Protein AF-A0AA95J766-F1 (afdb_monomer_lite)

pLDDT: mean 75.74, std 22.75, range [30.88, 97.5]

Radius of gyration: 21.19 Å; chains: 1; bounding box: 67×33×56 Å

Secondary structure (DSSP, 8-state):
-PPPP--EEES---SEEEEEEESTTTGGGHHHHHS----SEEEEEEE-TT--S-TTEEESSTT--HHHHHHHHHHHHHHS--SEEEEE--GGGGTSPP-TTSS----EEEEETTEEE---SHHHHHHHHHHHHHHHHHHHHHHHTTT-EEEEE-TTHHHHHHHHHHHHHHHTTSSS---------------PPPPPPPGGGGS-------

Sequence (210 aa):
MQGELRPCVIGRPSRTNVLFLGDSHAEPFYTPISRPAGRATAFTFLTYGGCPPLPDTNMALPGSRCRDFLEAAWAQAESGDYQEVVLSAFWPIYLESYRPGSDNNHLLCFEQGGSCRIERDPAQYGRAVAAAFERLATRIRALRARGIEVTPAGTDALCRYRHSARIGAASLSRDRTGRAATDRGRPRSGRLRPRREPFWKRLPRQAARS

Structure (mmCIF, N/CA/C/O backbone):
data_AF-A0AA95J766-F1
#
_entry.id   AF-A0AA95J766-F1
#
loop_
_atom_site.group_PDB
_atom_site.id
_atom_site.type_symbol
_atom_site.label_atom_id
_atom_site.label_alt_id
_atom_site.label_comp_id
_atom_site.label_asym_id
_atom_site.label_entity_id
_atom_site.label_seq_id
_atom_site.pdbx_PDB_ins_code
_atom_site.Cartn_x
_atom_site.Cartn_y
_atom_site.Cartn_z
_atom_site.occupancy
_atom_site.B_iso_or_equiv
_atom_site.auth_seq_id
_atom_site.auth_comp_id
_atom_site.auth_asym_id
_atom_site.auth_atom_id
_atom_site.pdbx_PDB_model_num
ATOM 1 N N . MET A 1 1 ? 20.868 -9.167 7.363 1.00 35.06 1 MET A N 1
ATOM 2 C CA . MET A 1 1 ? 20.264 -8.344 8.435 1.00 35.06 1 MET A CA 1
ATOM 3 C C . MET A 1 1 ? 18.851 -7.955 8.016 1.00 35.06 1 MET A C 1
ATOM 5 O O . MET A 1 1 ? 18.694 -7.092 7.152 1.00 35.06 1 MET A O 1
ATOM 9 N N . GLN A 1 2 ? 17.852 -8.655 8.555 1.00 46.06 2 GLN A N 1
ATOM 10 C CA . GLN A 1 2 ? 16.432 -8.312 8.436 1.00 46.06 2 GLN A CA 1
ATOM 11 C C . GLN A 1 2 ? 16.151 -7.213 9.466 1.00 46.06 2 GLN A C 1
ATOM 13 O O . GLN A 1 2 ? 16.449 -7.397 10.643 1.00 46.06 2 GLN A O 1
ATOM 18 N N . GLY A 1 3 ? 15.698 -6.044 9.016 1.00 59.84 3 GLY A N 1
ATOM 19 C CA . GLY A 1 3 ? 15.253 -4.995 9.930 1.00 59.84 3 GLY A CA 1
ATOM 20 C C . GLY A 1 3 ? 13.873 -5.367 10.453 1.00 59.84 3 GLY A C 1
ATOM 21 O O . GLY A 1 3 ? 12.991 -5.671 9.655 1.00 59.84 3 GLY A O 1
ATOM 22 N N . GLU A 1 4 ? 13.702 -5.381 11.770 1.00 77.81 4 GLU A N 1
ATOM 23 C CA . GLU A 1 4 ? 12.403 -5.622 12.393 1.00 77.81 4 GLU A CA 1
ATOM 24 C C . GLU A 1 4 ? 11.429 -4.497 12.012 1.00 77.81 4 GLU A C 1
ATOM 26 O O . GLU A 1 4 ? 11.804 -3.317 11.997 1.00 77.81 4 GLU A O 1
ATOM 31 N N . LEU A 1 5 ? 10.182 -4.848 11.681 1.00 87.06 5 LEU A N 1
ATOM 32 C CA . LEU A 1 5 ? 9.137 -3.847 11.492 1.00 87.06 5 LEU A CA 1
ATOM 33 C C . LEU A 1 5 ? 8.965 -3.039 12.776 1.00 87.06 5 LEU A C 1
ATOM 35 O O . LEU A 1 5 ? 8.926 -3.592 13.871 1.00 87.06 5 LEU A O 1
ATOM 39 N N . ARG A 1 6 ? 8.805 -1.722 12.638 1.00 90.69 6 ARG A N 1
ATOM 40 C CA . ARG A 1 6 ? 8.551 -0.817 13.765 1.00 90.69 6 ARG A CA 1
ATOM 41 C C . ARG A 1 6 ? 7.196 -0.140 13.578 1.00 90.69 6 ARG A C 1
ATOM 43 O O . ARG A 1 6 ? 7.146 0.947 13.004 1.00 90.69 6 ARG A O 1
ATOM 50 N N . PRO A 1 7 ? 6.096 -0.767 14.028 1.00 92.56 7 PRO A N 1
ATOM 51 C CA . PRO A 1 7 ? 4.771 -0.190 13.880 1.00 92.56 7 PRO A CA 1
ATOM 52 C C . PRO A 1 7 ? 4.627 1.077 14.723 1.00 92.56 7 PRO A C 1
ATOM 54 O O . PRO A 1 7 ? 5.016 1.104 15.892 1.00 92.56 7 PRO A O 1
ATOM 57 N N . CYS A 1 8 ? 4.012 2.117 14.161 1.00 93.56 8 CYS A N 1
ATOM 58 C CA . CYS A 1 8 ? 3.552 3.255 14.951 1.00 93.56 8 CYS A CA 1
ATOM 59 C C . CYS A 1 8 ? 2.118 2.983 15.413 1.00 93.56 8 CYS A C 1
ATOM 61 O O . CYS A 1 8 ? 1.215 2.845 14.588 1.00 93.56 8 CYS A O 1
ATOM 63 N N . VAL A 1 9 ? 1.906 2.882 16.727 1.00 92.88 9 VAL A N 1
ATOM 64 C CA . VAL A 1 9 ? 0.603 2.543 17.316 1.00 92.88 9 VAL A CA 1
ATOM 65 C C . VAL A 1 9 ? 0.041 3.738 18.081 1.00 92.88 9 VAL A C 1
ATOM 67 O O . VAL A 1 9 ? 0.713 4.320 18.931 1.00 92.88 9 VAL A O 1
ATOM 70 N N . ILE A 1 10 ? -1.212 4.091 17.796 1.00 90.81 10 ILE A N 1
ATOM 71 C CA . ILE A 1 10 ? -1.974 5.134 18.485 1.00 90.81 10 ILE A CA 1
ATOM 72 C C . ILE A 1 10 ? -3.127 4.481 19.242 1.00 90.81 10 ILE A C 1
ATOM 74 O O . ILE A 1 10 ? -3.972 3.808 18.650 1.00 90.81 10 ILE A O 1
ATOM 78 N N . GLY A 1 11 ? -3.206 4.758 20.542 1.00 88.62 11 GLY A N 1
ATOM 79 C CA . GLY A 1 11 ? -4.213 4.175 21.426 1.00 88.62 11 GLY A CA 1
ATOM 80 C C . GLY A 1 11 ? -3.797 2.808 21.970 1.00 88.62 11 GLY A C 1
ATOM 81 O O . GLY A 1 11 ? -2.698 2.321 21.718 1.00 88.62 11 GLY A O 1
ATOM 82 N N . ARG A 1 12 ? -4.676 2.205 22.772 1.00 88.69 12 ARG A N 1
ATOM 83 C CA . ARG A 1 12 ? -4.514 0.832 23.274 1.00 88.69 12 ARG A CA 1
ATOM 84 C C . ARG A 1 12 ? -5.341 -0.113 22.403 1.00 88.69 12 ARG A C 1
ATOM 86 O O . ARG A 1 12 ? -6.397 0.334 21.948 1.00 88.69 12 ARG A O 1
ATOM 93 N N . PRO A 1 13 ? -4.920 -1.381 22.215 1.00 85.94 13 PRO A N 1
ATOM 94 C CA . PRO A 1 13 ? -5.749 -2.394 21.567 1.00 85.94 13 PRO A CA 1
ATOM 95 C C . PRO A 1 13 ? -7.178 -2.366 22.110 1.00 85.94 13 PRO A C 1
ATOM 97 O O . PRO A 1 13 ? -7.399 -2.218 23.316 1.00 85.94 13 PRO A O 1
ATOM 100 N N . SER A 1 14 ? -8.148 -2.430 21.207 1.00 86.31 14 SER A N 1
ATOM 101 C CA . SER A 1 14 ? -9.557 -2.197 21.513 1.00 86.31 14 SER A CA 1
ATOM 102 C C . SER A 1 14 ? -10.448 -3.088 20.648 1.00 86.31 14 SER A C 1
ATOM 104 O O . SER A 1 14 ? -9.954 -3.917 19.893 1.00 86.31 14 SER A O 1
ATOM 106 N N . ARG A 1 15 ? -11.772 -2.904 20.727 1.00 86.25 15 ARG A N 1
ATOM 107 C CA . ARG A 1 15 ? -12.729 -3.622 19.864 1.00 86.25 15 ARG A CA 1
ATOM 108 C C . ARG A 1 15 ? -12.588 -3.280 18.379 1.00 86.25 15 ARG A C 1
ATOM 110 O O . ARG A 1 15 ? -13.194 -3.948 17.549 1.00 86.25 15 ARG A O 1
ATOM 117 N N . THR A 1 16 ? -11.893 -2.195 18.051 1.00 90.06 16 THR A N 1
ATOM 118 C CA . THR A 1 16 ? -11.692 -1.770 16.669 1.00 90.06 16 THR A CA 1
ATOM 119 C C . THR A 1 16 ? -10.248 -1.344 16.493 1.00 90.06 16 THR A C 1
ATOM 121 O O . THR A 1 16 ? -9.834 -0.291 16.967 1.00 90.06 16 THR A O 1
ATOM 124 N N . ASN A 1 17 ? -9.471 -2.159 15.802 1.00 94.31 17 ASN A N 1
ATOM 125 C CA . ASN A 1 17 ? -8.089 -1.881 15.470 1.00 94.31 17 ASN A CA 1
ATOM 126 C C . ASN A 1 17 ? -8.002 -1.705 13.955 1.00 94.31 17 ASN A C 1
ATOM 128 O O . ASN A 1 17 ? -8.408 -2.579 13.186 1.00 94.31 17 ASN A O 1
ATOM 132 N N . VAL A 1 18 ? -7.489 -0.555 13.531 1.00 95.12 18 VAL A N 1
ATOM 133 C CA . VAL A 1 18 ? -7.360 -0.190 12.119 1.00 95.12 18 VAL A CA 1
ATOM 134 C C . VAL A 1 18 ? -5.884 -0.139 11.754 1.00 95.12 18 VAL A C 1
ATOM 136 O O . VAL A 1 18 ? -5.100 0.532 12.428 1.00 95.12 18 VAL A O 1
ATOM 139 N N . LEU A 1 19 ? -5.504 -0.826 10.683 1.00 96.88 19 LEU A N 1
ATOM 140 C CA . LEU A 1 19 ? -4.154 -0.794 10.131 1.00 96.88 19 LEU A CA 1
ATOM 141 C C . LEU A 1 19 ? -4.108 0.112 8.900 1.00 96.88 19 LEU A C 1
ATOM 143 O O . LEU A 1 19 ? -4.833 -0.106 7.939 1.00 96.88 19 LEU A O 1
ATOM 147 N N . PHE A 1 20 ? -3.210 1.088 8.893 1.00 96.31 20 PHE A N 1
ATOM 148 C CA . PHE A 1 20 ? -2.820 1.840 7.707 1.00 96.31 20 PHE A CA 1
ATOM 149 C C . PHE A 1 20 ? -1.548 1.223 7.128 1.00 96.31 20 PHE A C 1
ATOM 151 O O . PHE A 1 20 ? -0.524 1.175 7.810 1.00 96.31 20 PHE A O 1
ATOM 158 N N . LEU A 1 21 ? -1.615 0.777 5.875 1.00 96.62 21 LEU A N 1
ATOM 159 C CA . LEU A 1 21 ? -0.490 0.220 5.124 1.00 96.62 21 LEU A CA 1
ATOM 160 C C . LEU A 1 21 ? -0.281 1.077 3.873 1.00 96.62 21 LEU A C 1
ATOM 162 O O . LEU A 1 21 ? -1.215 1.265 3.085 1.00 96.62 21 LEU A O 1
ATOM 166 N N . GLY A 1 22 ? 0.916 1.637 3.695 1.00 94.88 22 GLY A N 1
ATOM 167 C CA . GLY A 1 22 ? 1.122 2.571 2.595 1.00 94.88 22 GLY A CA 1
ATOM 168 C C . GLY A 1 22 ? 2.499 3.201 2.456 1.00 94.88 22 GLY A C 1
ATOM 169 O O . GLY A 1 22 ? 3.443 2.856 3.162 1.00 94.88 22 GLY A O 1
ATOM 170 N N . ASP A 1 23 ? 2.577 4.164 1.544 1.00 93.44 23 ASP A N 1
ATOM 171 C CA . ASP A 1 23 ? 3.726 5.056 1.401 1.00 93.44 23 ASP A CA 1
ATOM 172 C C . ASP A 1 23 ? 3.602 6.270 2.351 1.00 93.44 23 ASP A C 1
ATOM 174 O O . ASP A 1 23 ? 2.775 6.305 3.272 1.00 93.44 23 ASP A O 1
ATOM 178 N N . SER A 1 24 ? 4.406 7.307 2.110 1.00 92.31 24 SER A N 1
ATOM 179 C CA . SER A 1 24 ? 4.351 8.575 2.845 1.00 92.31 24 SER A CA 1
ATOM 180 C C . SER A 1 24 ? 2.985 9.274 2.777 1.00 92.31 24 SER A C 1
ATOM 182 O O . SER A 1 24 ? 2.690 10.117 3.616 1.00 92.31 24 SER A O 1
ATOM 184 N N . HIS A 1 25 ? 2.100 8.932 1.838 1.00 91.81 25 HIS A N 1
ATOM 185 C CA . HIS A 1 25 ? 0.750 9.490 1.752 1.00 91.81 25 HIS A CA 1
ATOM 186 C C . HIS A 1 25 ? -0.255 8.829 2.699 1.00 91.81 25 HIS A C 1
ATOM 188 O O . HIS A 1 25 ? -1.376 9.326 2.825 1.00 91.81 25 HIS A O 1
ATOM 194 N N . ALA A 1 26 ? 0.109 7.755 3.405 1.00 92.25 26 ALA A N 1
ATOM 195 C CA . ALA A 1 26 ? -0.675 7.289 4.550 1.00 92.25 26 ALA A CA 1
ATOM 196 C C . ALA A 1 26 ? -0.376 8.094 5.831 1.00 92.25 26 ALA A C 1
ATOM 198 O O . ALA A 1 26 ? -1.224 8.195 6.718 1.00 92.25 26 ALA A O 1
ATOM 199 N N . GLU A 1 27 ? 0.803 8.707 5.938 1.00 91.69 27 GLU A N 1
ATOM 200 C CA . GLU A 1 27 ? 1.252 9.407 7.148 1.00 91.69 27 GLU A CA 1
ATOM 201 C C . GLU A 1 27 ? 0.385 10.620 7.533 1.00 91.69 27 GLU A C 1
ATOM 203 O O . GLU A 1 27 ? 0.123 10.799 8.724 1.00 91.69 27 GLU A O 1
ATOM 208 N N . PRO A 1 28 ? -0.176 11.419 6.598 1.00 90.88 28 PRO A N 1
ATOM 209 C CA . PRO A 1 28 ? -1.056 12.531 6.958 1.00 90.88 28 PRO A CA 1
ATOM 210 C C . PRO A 1 28 ? -2.343 12.119 7.690 1.00 90.88 28 PRO A C 1
ATOM 212 O O . PRO A 1 28 ? -2.997 12.969 8.300 1.00 90.88 28 PRO A O 1
ATOM 215 N N . PHE A 1 29 ? -2.724 10.833 7.674 1.00 87.94 29 PHE A N 1
ATOM 216 C CA . PHE A 1 29 ? -3.831 10.337 8.498 1.00 87.94 29 PHE A CA 1
ATOM 217 C C . PHE A 1 29 ? -3.493 10.360 9.997 1.00 87.94 29 PHE A C 1
ATOM 219 O O . PHE A 1 29 ? -4.411 10.434 10.816 1.00 87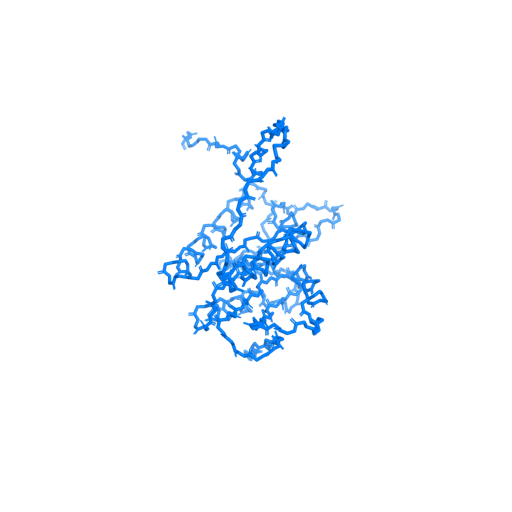.94 29 PHE A O 1
ATOM 226 N N . TYR A 1 30 ? -2.209 10.390 10.371 1.00 86.19 30 TYR A N 1
ATOM 227 C CA . TYR A 1 30 ? -1.755 10.439 11.761 1.00 86.19 30 TYR A CA 1
ATOM 228 C C . TYR A 1 30 ? -2.329 11.643 12.520 1.00 86.19 30 TYR A C 1
ATOM 230 O O . TYR A 1 30 ? -2.954 11.484 13.566 1.00 86.19 30 TYR A O 1
ATOM 238 N N . THR A 1 31 ? -2.172 12.862 11.995 1.00 83.38 31 THR A N 1
ATOM 239 C CA . THR A 1 31 ? -2.522 14.108 12.704 1.00 83.38 31 THR A CA 1
ATOM 240 C C . THR A 1 31 ? -3.990 14.208 13.145 1.00 83.38 31 THR A C 1
ATOM 242 O O . THR A 1 31 ? -4.243 14.568 14.296 1.00 83.38 31 THR A O 1
ATOM 245 N N . PRO A 1 32 ? -5.004 13.941 12.296 1.00 82.31 32 PRO A N 1
ATOM 246 C CA . PRO A 1 32 ? -6.394 13.986 12.748 1.00 82.31 32 PRO A CA 1
ATOM 247 C C . PRO A 1 32 ? -6.759 12.841 13.710 1.00 82.31 32 PRO A C 1
ATOM 249 O O . PRO A 1 32 ? -7.686 13.006 14.511 1.00 82.31 32 PRO A O 1
ATOM 252 N N . ILE A 1 33 ? -6.052 11.709 13.640 1.00 83.38 33 ILE A N 1
ATOM 253 C CA . ILE A 1 33 ? -6.315 10.495 14.427 1.00 83.38 33 ILE A CA 1
ATOM 254 C C . ILE A 1 33 ? -5.624 10.530 15.800 1.00 83.38 33 ILE A C 1
ATOM 256 O O . ILE A 1 33 ? -6.177 10.020 16.774 1.00 83.38 33 ILE A O 1
ATOM 260 N N . SER A 1 34 ? -4.466 11.176 15.921 1.00 79.31 34 SER A N 1
ATOM 261 C CA . SER A 1 34 ? -3.722 11.288 17.183 1.00 79.31 34 SER A CA 1
ATOM 262 C C . SER A 1 34 ? -4.353 12.259 18.182 1.00 79.31 34 SER A C 1
ATOM 264 O O . SER A 1 34 ? -4.034 12.228 19.369 1.00 79.31 34 SER A O 1
ATOM 266 N N . ARG A 1 35 ? -5.295 13.103 17.741 1.00 77.06 35 ARG A N 1
ATOM 267 C CA . ARG A 1 35 ? -6.019 14.021 18.632 1.00 77.06 35 ARG A CA 1
ATOM 268 C C . ARG A 1 35 ? -6.867 13.237 19.644 1.00 77.06 35 ARG A C 1
ATOM 270 O O . ARG A 1 35 ? -7.736 12.484 19.195 1.00 77.06 35 ARG A O 1
ATOM 277 N N . PRO A 1 36 ? -6.683 13.429 20.965 1.00 60.50 36 PRO A N 1
ATOM 278 C CA . PRO A 1 36 ? -7.435 12.712 21.992 1.00 60.50 36 PRO A CA 1
ATOM 279 C C . PRO A 1 36 ? -8.935 12.976 21.845 1.00 60.50 36 PRO A C 1
ATOM 281 O O . PRO A 1 36 ? -9.389 14.110 21.961 1.00 60.50 36 PRO A O 1
ATOM 284 N N . ALA A 1 37 ? -9.714 11.936 21.559 1.00 55.38 37 ALA A N 1
ATOM 285 C CA . ALA A 1 37 ? -11.168 12.037 21.474 1.00 55.38 37 ALA A CA 1
ATOM 286 C C . ALA A 1 37 ? -11.818 10.721 21.908 1.00 55.38 37 ALA A C 1
ATOM 288 O O . ALA A 1 37 ? -12.414 10.050 21.079 1.00 55.38 37 ALA A O 1
ATOM 289 N N . GLY A 1 38 ? -11.641 10.309 23.171 1.00 59.84 38 GLY A N 1
ATOM 290 C CA . GLY A 1 38 ? -12.383 9.192 23.789 1.00 59.84 38 GLY A CA 1
ATOM 291 C C . GLY A 1 38 ? -12.499 7.908 22.952 1.00 59.84 38 GLY A C 1
ATOM 292 O O . GLY A 1 38 ? -13.528 7.238 23.013 1.00 59.84 38 GLY A O 1
ATOM 293 N N . ARG A 1 39 ? -11.508 7.600 22.103 1.00 65.94 39 ARG A N 1
ATOM 294 C CA . ARG A 1 39 ? -11.684 6.617 21.028 1.00 65.94 39 ARG A CA 1
ATOM 295 C C . ARG A 1 39 ? -11.546 5.201 21.573 1.00 65.94 39 ARG A C 1
ATOM 297 O O . ARG A 1 39 ? -10.502 4.847 22.109 1.00 65.94 39 ARG A O 1
ATOM 304 N N . ALA A 1 40 ? -12.564 4.379 21.340 1.00 80.94 40 ALA A N 1
ATOM 305 C CA . ALA A 1 40 ? -12.508 2.925 21.482 1.00 80.94 40 ALA A CA 1
ATOM 306 C C . ALA A 1 40 ? -11.865 2.262 20.244 1.00 80.94 40 ALA A C 1
ATOM 308 O O . ALA A 1 40 ? -12.315 1.203 19.814 1.00 80.94 40 ALA A O 1
ATOM 309 N N . THR A 1 41 ? -10.877 2.931 19.637 1.00 88.06 41 THR A N 1
ATOM 310 C CA . THR A 1 41 ? -10.240 2.515 18.385 1.00 88.06 41 THR A CA 1
ATOM 311 C C . THR A 1 41 ? -8.731 2.663 18.503 1.00 88.06 41 THR A C 1
ATOM 313 O O . THR A 1 41 ? -8.253 3.745 18.857 1.00 88.06 41 THR A O 1
ATOM 316 N N . ALA A 1 42 ? -7.998 1.599 18.185 1.00 91.69 42 ALA A N 1
ATOM 317 C CA . ALA A 1 42 ? -6.549 1.620 18.047 1.00 91.69 42 ALA A CA 1
ATOM 318 C C . ALA A 1 42 ? -6.174 1.775 16.574 1.00 91.69 42 ALA A C 1
ATOM 320 O O . ALA A 1 42 ? -6.841 1.230 15.694 1.00 91.69 42 ALA A O 1
ATOM 321 N N . PHE A 1 43 ? -5.087 2.484 16.300 1.00 93.69 43 PHE A N 1
ATOM 322 C CA . PHE A 1 43 ? -4.590 2.668 14.943 1.00 93.69 43 PHE A CA 1
ATOM 323 C C . PHE A 1 43 ? -3.144 2.210 14.869 1.00 93.69 43 PHE A C 1
ATOM 325 O O . PHE A 1 43 ? -2.335 2.607 15.701 1.00 93.69 43 PHE A O 1
ATOM 332 N N . THR A 1 44 ? -2.818 1.387 13.882 1.00 95.69 44 THR A N 1
ATOM 333 C CA . THR A 1 44 ? -1.443 0.996 13.568 1.00 95.69 44 THR A CA 1
ATOM 334 C C . THR A 1 44 ? -1.068 1.573 12.215 1.00 95.69 44 THR A C 1
ATOM 336 O O . THR A 1 44 ? -1.851 1.480 11.278 1.00 95.69 44 THR A O 1
ATOM 339 N N . PHE A 1 45 ? 0.122 2.149 12.103 1.00 96.25 45 PHE A N 1
ATOM 340 C CA . PHE A 1 45 ? 0.683 2.632 10.849 1.00 96.25 45 PHE A CA 1
ATOM 341 C C . PHE A 1 45 ? 1.923 1.819 10.506 1.00 96.25 45 PHE A C 1
ATOM 343 O O . PHE A 1 45 ? 2.876 1.756 11.289 1.00 96.25 45 PHE A O 1
ATOM 350 N N . LEU A 1 46 ? 1.889 1.221 9.320 1.00 96.81 46 LEU A N 1
ATOM 351 C CA . LEU A 1 46 ? 3.013 0.597 8.644 1.00 96.81 46 LEU A CA 1
ATOM 352 C C . LEU A 1 46 ? 3.220 1.360 7.338 1.00 96.81 46 LEU A C 1
ATOM 354 O O . LEU A 1 46 ? 2.625 1.035 6.309 1.00 96.81 46 LEU A O 1
ATOM 358 N N . THR A 1 47 ? 4.049 2.401 7.399 1.00 95.38 47 THR A N 1
ATOM 359 C CA . THR A 1 47 ? 4.386 3.232 6.241 1.00 95.38 47 THR A CA 1
ATOM 360 C C . THR A 1 47 ? 5.854 3.118 5.877 1.00 95.38 47 THR A C 1
ATOM 362 O O . THR A 1 47 ? 6.717 3.002 6.746 1.00 95.38 47 THR A O 1
ATOM 365 N N . TYR A 1 48 ? 6.140 3.163 4.578 1.00 93.69 48 TYR A N 1
ATOM 366 C CA . TYR A 1 48 ? 7.500 3.295 4.069 1.00 93.69 48 TYR A CA 1
ATOM 367 C C . TYR A 1 48 ? 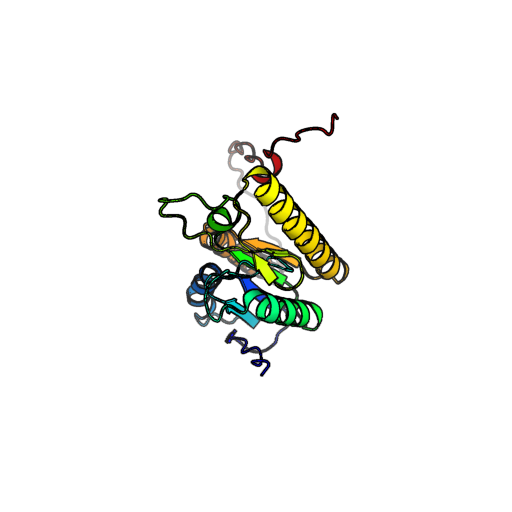7.490 4.274 2.896 1.00 93.69 48 TYR A C 1
ATOM 369 O O . TYR A 1 48 ? 6.921 4.000 1.841 1.00 93.69 48 TYR A O 1
ATOM 377 N N . GLY A 1 49 ? 8.150 5.423 3.069 1.00 91.31 49 GLY A N 1
ATOM 378 C CA . GLY A 1 49 ? 8.225 6.475 2.054 1.00 91.31 49 GLY A CA 1
ATOM 379 C C . GLY A 1 49 ? 8.659 5.959 0.676 1.00 91.31 49 GLY A C 1
ATOM 380 O O . GLY A 1 49 ? 9.719 5.356 0.529 1.00 91.31 49 GLY A O 1
ATOM 381 N N . GLY A 1 50 ? 7.827 6.206 -0.338 1.00 89.19 50 GLY A N 1
ATOM 382 C CA . GLY A 1 50 ? 8.074 5.788 -1.720 1.00 89.19 50 GLY A CA 1
ATOM 383 C C . GLY A 1 50 ? 7.715 4.335 -2.048 1.00 89.19 50 GLY A C 1
ATOM 384 O O . GLY A 1 50 ? 7.745 3.989 -3.226 1.00 89.19 50 GLY A O 1
ATOM 385 N N . CYS A 1 51 ? 7.326 3.507 -1.072 1.00 91.75 51 CYS A N 1
ATOM 386 C CA . CYS A 1 51 ? 6.929 2.119 -1.303 1.00 91.75 51 CYS A CA 1
ATOM 387 C C . CYS A 1 51 ? 5.407 1.987 -1.470 1.00 91.75 51 CYS A C 1
ATOM 389 O O . CYS A 1 51 ? 4.680 2.114 -0.481 1.00 91.75 51 CYS A O 1
ATOM 391 N N . PRO A 1 52 ? 4.897 1.683 -2.677 1.00 91.44 52 PRO A N 1
ATOM 392 C CA . PRO A 1 52 ? 3.473 1.430 -2.840 1.00 91.44 52 PRO A CA 1
ATOM 393 C C . PRO A 1 52 ? 3.072 0.161 -2.080 1.00 91.44 52 PRO A C 1
ATOM 395 O O . PRO A 1 52 ? 3.858 -0.780 -2.032 1.00 91.44 52 PRO A O 1
ATOM 398 N N . PRO A 1 53 ? 1.836 0.048 -1.571 1.00 93.94 53 PRO A N 1
ATOM 399 C CA . PRO A 1 53 ? 1.316 -1.171 -0.959 1.00 93.94 53 PRO A CA 1
ATOM 400 C C . PRO A 1 53 ? 0.980 -2.252 -2.012 1.00 93.94 53 PRO A C 1
ATOM 402 O O . PRO A 1 53 ? -0.106 -2.833 -2.006 1.00 93.94 53 PRO A O 1
ATOM 405 N N . LEU A 1 54 ? 1.905 -2.504 -2.946 1.00 92.50 54 LEU A N 1
ATOM 406 C CA . LEU A 1 54 ? 1.806 -3.454 -4.053 1.00 92.50 54 LEU A CA 1
ATOM 407 C C . LEU A 1 54 ? 2.736 -4.658 -3.811 1.00 92.50 54 LEU A C 1
ATOM 409 O O . LEU A 1 54 ? 3.954 -4.477 -3.753 1.00 92.50 54 LEU A O 1
ATOM 413 N N . PRO A 1 55 ? 2.202 -5.889 -3.707 1.00 91.56 55 PRO A N 1
ATOM 414 C CA . PRO A 1 55 ? 3.018 -7.086 -3.513 1.00 91.56 55 PRO A CA 1
ATOM 415 C C . PRO A 1 55 ? 4.029 -7.328 -4.640 1.00 91.56 55 PRO A C 1
ATOM 417 O O . PRO A 1 55 ? 3.749 -7.089 -5.821 1.00 91.56 55 PRO A O 1
ATOM 420 N N . ASP A 1 56 ? 5.188 -7.871 -4.266 1.00 89.12 56 ASP A N 1
ATOM 421 C CA . ASP A 1 56 ? 6.302 -8.203 -5.166 1.00 89.12 56 ASP A CA 1
ATOM 422 C C . ASP A 1 56 ? 6.769 -7.031 -6.041 1.00 89.12 56 ASP A C 1
ATOM 424 O O . ASP A 1 56 ? 7.124 -7.200 -7.210 1.00 89.12 56 ASP A O 1
ATOM 428 N N . THR A 1 57 ? 6.745 -5.823 -5.481 1.00 91.69 57 THR A N 1
ATOM 429 C CA . THR A 1 57 ? 7.340 -4.638 -6.101 1.00 91.69 57 THR A CA 1
ATOM 430 C C . THR A 1 57 ? 8.449 -4.081 -5.220 1.00 91.69 57 THR A C 1
ATOM 432 O O . THR A 1 57 ? 8.437 -4.240 -3.996 1.00 91.69 57 THR A O 1
ATOM 435 N N . ASN A 1 58 ? 9.440 -3.443 -5.840 1.00 93.50 58 ASN A N 1
ATOM 436 C CA . ASN A 1 58 ? 10.461 -2.694 -5.119 1.00 93.50 58 ASN A CA 1
ATOM 437 C C . ASN A 1 58 ? 10.771 -1.376 -5.834 1.00 93.50 58 ASN A C 1
ATOM 439 O O . ASN A 1 58 ? 10.219 -1.097 -6.898 1.00 93.50 58 ASN A O 1
ATOM 443 N N . MET A 1 59 ? 11.651 -0.561 -5.256 1.00 90.81 59 MET A N 1
ATOM 444 C CA . MET A 1 59 ? 12.179 0.622 -5.928 1.00 90.81 59 MET A CA 1
ATOM 445 C C . MET A 1 59 ? 13.626 0.379 -6.345 1.00 90.81 59 MET A C 1
ATOM 447 O O . MET A 1 59 ? 14.433 -0.128 -5.569 1.00 90.81 59 MET A O 1
ATOM 451 N N . ALA A 1 60 ? 13.985 0.807 -7.551 1.00 89.19 60 ALA A N 1
ATOM 452 C CA . ALA A 1 60 ? 15.348 0.833 -8.070 1.00 89.19 60 ALA A CA 1
ATOM 453 C C . ALA A 1 60 ? 16.143 2.012 -7.476 1.00 89.19 60 ALA A C 1
ATOM 455 O O . ALA A 1 60 ? 16.767 2.796 -8.186 1.00 89.19 60 ALA A O 1
ATOM 456 N N . LEU A 1 61 ? 16.082 2.145 -6.151 1.00 84.50 61 LEU A N 1
ATOM 457 C CA . LEU A 1 61 ? 16.818 3.113 -5.350 1.00 84.50 61 LEU A CA 1
ATOM 458 C C . LEU A 1 61 ? 17.796 2.360 -4.442 1.00 84.50 61 LEU A C 1
ATOM 460 O O . LEU A 1 61 ? 17.404 1.352 -3.843 1.00 84.50 61 LEU A O 1
ATOM 464 N N . PRO A 1 62 ? 19.046 2.835 -4.289 1.00 82.88 62 PRO A N 1
ATOM 465 C CA . PRO A 1 62 ? 19.987 2.244 -3.348 1.00 82.88 62 PRO A CA 1
ATOM 466 C C . PRO A 1 62 ? 19.380 2.127 -1.946 1.00 82.88 62 PRO A C 1
ATOM 468 O O . PRO A 1 62 ? 18.844 3.091 -1.404 1.00 82.88 62 PRO A O 1
ATOM 471 N N . GLY A 1 63 ? 19.448 0.928 -1.367 1.00 84.44 63 GLY A N 1
ATOM 472 C CA . GLY A 1 63 ? 18.923 0.658 -0.028 1.00 84.44 63 GLY A CA 1
ATOM 473 C C . GLY A 1 63 ? 17.402 0.511 0.067 1.00 84.44 63 GLY A C 1
ATOM 474 O O . GLY A 1 63 ? 16.911 0.304 1.175 1.00 84.44 63 GLY A O 1
ATOM 475 N N . SER A 1 64 ? 16.652 0.574 -1.041 1.00 87.12 64 SER A N 1
ATOM 476 C CA . SER A 1 64 ? 15.212 0.317 -1.000 1.00 87.12 64 SER A CA 1
ATOM 477 C C . SER A 1 64 ? 14.905 -1.134 -0.636 1.00 87.12 64 SER A C 1
ATOM 479 O O . SER A 1 64 ? 15.466 -2.079 -1.199 1.00 87.12 64 SER A O 1
ATOM 481 N N . ARG A 1 65 ? 13.990 -1.302 0.319 1.00 90.44 65 ARG A N 1
ATOM 482 C CA . ARG A 1 65 ? 13.534 -2.599 0.826 1.00 90.44 65 ARG A CA 1
ATOM 483 C C . ARG A 1 65 ? 12.013 -2.697 0.822 1.00 90.44 65 ARG A C 1
ATOM 485 O O . ARG A 1 65 ? 11.441 -3.287 1.734 1.00 90.44 65 ARG A O 1
ATOM 492 N N . CYS A 1 66 ? 11.351 -2.113 -0.179 1.00 92.25 66 CYS A N 1
ATOM 493 C CA . CYS A 1 66 ? 9.890 -2.119 -0.234 1.00 92.25 66 CYS A CA 1
ATOM 494 C C . CYS A 1 66 ? 9.338 -3.542 -0.236 1.00 92.25 66 CYS A C 1
ATOM 496 O O . CYS A 1 66 ? 8.399 -3.807 0.498 1.00 92.25 66 CYS A O 1
ATOM 498 N N . ARG A 1 67 ? 9.955 -4.470 -0.979 1.00 92.00 67 ARG A N 1
ATOM 499 C CA . ARG A 1 67 ? 9.531 -5.877 -0.993 1.00 92.00 67 ARG A CA 1
ATOM 500 C C . ARG A 1 67 ? 9.536 -6.480 0.414 1.00 92.00 67 ARG A C 1
ATOM 502 O O . ARG A 1 67 ? 8.492 -6.919 0.879 1.00 92.00 67 ARG A O 1
ATOM 509 N N . ASP A 1 68 ? 10.675 -6.442 1.104 1.00 92.19 68 ASP A N 1
ATOM 510 C CA . ASP A 1 68 ? 10.814 -7.017 2.450 1.00 92.19 68 ASP A CA 1
ATOM 511 C C . ASP A 1 68 ? 9.866 -6.350 3.455 1.00 92.19 68 ASP A C 1
ATOM 513 O O . ASP A 1 68 ? 9.208 -7.025 4.246 1.00 92.19 68 ASP A O 1
ATOM 517 N N . PHE A 1 69 ? 9.776 -5.018 3.405 1.00 94.44 69 PHE A N 1
ATOM 518 C CA . PHE A 1 69 ? 8.875 -4.250 4.256 1.00 94.44 69 PHE A CA 1
ATOM 519 C C . PHE A 1 69 ? 7.414 -4.639 4.022 1.00 94.44 69 PHE A C 1
ATOM 521 O O . PHE A 1 69 ? 6.686 -4.877 4.982 1.00 94.44 69 PHE A O 1
ATOM 528 N N . LEU A 1 70 ? 6.982 -4.710 2.762 1.00 94.19 70 LEU A N 1
ATOM 529 C CA . LEU A 1 70 ? 5.604 -5.021 2.403 1.00 94.19 70 LEU A CA 1
ATOM 530 C C . LEU A 1 70 ? 5.251 -6.458 2.753 1.00 94.19 70 LEU A C 1
ATOM 532 O O . LEU A 1 70 ? 4.167 -6.680 3.275 1.00 94.19 70 LEU A O 1
ATOM 536 N N . GLU A 1 71 ? 6.146 -7.418 2.523 1.00 93.88 71 GLU A N 1
ATOM 537 C CA . GLU A 1 71 ? 5.921 -8.803 2.940 1.00 93.88 71 GLU A CA 1
ATOM 538 C C . GLU A 1 71 ? 5.697 -8.897 4.448 1.00 93.88 71 GLU A C 1
ATOM 540 O O . GLU A 1 71 ? 4.715 -9.490 4.897 1.00 93.88 71 GLU A O 1
ATOM 545 N N . ALA A 1 72 ? 6.540 -8.231 5.237 1.00 94.94 72 ALA A N 1
ATOM 546 C CA . ALA A 1 72 ? 6.356 -8.186 6.678 1.00 94.94 72 ALA A CA 1
ATOM 547 C C . ALA A 1 72 ? 5.063 -7.435 7.069 1.00 94.94 72 ALA A C 1
ATOM 549 O O . ALA A 1 72 ? 4.354 -7.855 7.984 1.00 94.94 72 ALA A O 1
ATOM 550 N N . ALA A 1 73 ? 4.723 -6.338 6.381 1.00 95.56 73 ALA A N 1
ATOM 551 C CA . ALA A 1 73 ? 3.540 -5.536 6.691 1.00 95.56 73 ALA A CA 1
ATOM 552 C C . ALA A 1 73 ? 2.239 -6.277 6.358 1.00 95.56 73 ALA A C 1
ATOM 554 O O . ALA A 1 73 ? 1.271 -6.204 7.117 1.00 95.56 73 ALA A O 1
ATOM 555 N N . TRP A 1 74 ? 2.224 -7.035 5.261 1.00 95.12 74 TRP A N 1
ATOM 556 C CA . TRP A 1 74 ? 1.129 -7.936 4.925 1.00 95.12 74 TRP A CA 1
ATOM 557 C C . TRP A 1 74 ? 1.036 -9.094 5.911 1.00 95.12 74 TRP A C 1
ATOM 559 O O . TRP A 1 74 ? -0.062 -9.381 6.376 1.00 95.12 74 TRP A O 1
ATOM 569 N N . ALA A 1 75 ? 2.159 -9.698 6.310 1.00 94.69 75 ALA A N 1
ATOM 570 C CA . ALA A 1 75 ? 2.159 -10.723 7.351 1.00 94.69 75 ALA A CA 1
ATOM 571 C C . ALA A 1 75 ? 1.580 -10.189 8.671 1.00 94.69 75 ALA A C 1
ATOM 573 O O . ALA A 1 75 ? 0.831 -10.893 9.346 1.00 94.69 75 ALA A O 1
ATOM 574 N N . GLN A 1 76 ? 1.853 -8.931 9.027 1.00 95.00 76 GLN A N 1
ATOM 575 C CA . GLN A 1 76 ? 1.221 -8.279 10.172 1.00 95.00 76 GLN A CA 1
ATOM 576 C C . GLN A 1 76 ? -0.282 -8.035 9.957 1.00 95.00 76 GLN A C 1
ATOM 578 O O . GLN A 1 76 ? -1.067 -8.308 10.861 1.00 95.00 76 GLN A O 1
ATOM 583 N N . ALA A 1 77 ? -0.711 -7.573 8.777 1.00 95.81 77 ALA A N 1
ATOM 584 C CA . ALA A 1 77 ? -2.134 -7.425 8.448 1.00 95.81 77 ALA A CA 1
ATOM 585 C C . ALA A 1 77 ? -2.889 -8.764 8.533 1.00 95.81 77 ALA A C 1
ATOM 587 O O . ALA A 1 77 ? -4.041 -8.818 8.955 1.00 95.81 77 ALA A O 1
ATOM 588 N N . GLU A 1 78 ? -2.218 -9.845 8.143 1.00 94.25 78 GLU A N 1
ATOM 589 C CA . GLU A 1 78 ? -2.736 -11.204 8.161 1.00 94.25 78 GLU A CA 1
ATOM 590 C C . GLU A 1 78 ? -2.628 -11.858 9.551 1.00 94.25 78 GLU A C 1
ATOM 592 O O . GLU A 1 78 ? -3.427 -12.721 9.873 1.00 94.25 78 GLU A O 1
ATOM 597 N N . SER A 1 79 ? -1.696 -11.509 10.426 1.00 93.69 79 SER A N 1
ATOM 598 C CA . SER A 1 79 ? -1.608 -12.147 11.757 1.00 93.69 79 SER A CA 1
ATOM 599 C C . SER A 1 79 ? -2.271 -11.331 12.866 1.00 93.69 79 SER A C 1
ATOM 601 O O . SER A 1 79 ? -2.626 -11.891 13.902 1.00 93.69 79 SER A O 1
ATOM 603 N N . GLY A 1 80 ? -2.450 -10.026 12.661 1.00 91.88 80 GLY A N 1
ATOM 604 C CA . GLY A 1 80 ? -2.971 -9.115 13.671 1.00 91.88 80 GLY A CA 1
ATOM 605 C C . GLY A 1 80 ? -4.484 -9.192 13.869 1.00 91.88 80 GLY A C 1
ATOM 606 O O . GLY A 1 80 ? -5.239 -9.648 13.010 1.00 91.88 80 GLY A O 1
ATOM 607 N N . ASP A 1 81 ? -4.930 -8.677 15.014 1.00 95.00 81 ASP A N 1
ATOM 608 C CA . ASP A 1 81 ? -6.344 -8.481 15.337 1.00 95.00 81 ASP A CA 1
ATOM 609 C C . ASP A 1 81 ? -6.824 -7.134 14.782 1.00 95.00 81 ASP A C 1
ATOM 611 O O . ASP A 1 81 ? -6.997 -6.172 15.529 1.00 95.00 81 ASP A O 1
ATOM 615 N N . TYR A 1 82 ? -6.959 -7.039 13.457 1.00 96.69 82 TYR A N 1
ATOM 616 C CA . TYR A 1 82 ? -7.442 -5.843 12.762 1.00 96.69 82 TYR A CA 1
ATOM 617 C C . TYR A 1 82 ? -8.850 -6.054 12.215 1.00 96.69 82 TYR A C 1
ATOM 619 O O . TYR A 1 82 ? -9.148 -7.086 11.623 1.00 96.69 82 TYR A O 1
ATOM 627 N N . GLN A 1 83 ? -9.707 -5.044 12.360 1.00 96.56 83 GLN A N 1
ATOM 628 C CA . GLN A 1 83 ? -11.054 -5.042 11.780 1.00 96.56 83 GLN A CA 1
ATOM 629 C C . GLN A 1 83 ? -11.087 -4.315 10.431 1.00 96.56 83 GLN A C 1
ATOM 631 O O . GLN A 1 83 ? -11.922 -4.627 9.587 1.00 96.56 83 GLN A O 1
ATOM 636 N N . GLU A 1 84 ? -10.156 -3.385 10.205 1.00 96.44 84 GLU A N 1
ATOM 637 C CA . GLU A 1 84 ? -10.013 -2.666 8.940 1.00 96.44 84 GLU A CA 1
ATOM 638 C C . GLU A 1 84 ? -8.535 -2.510 8.560 1.00 96.44 84 GLU A C 1
ATOM 640 O O . GLU A 1 84 ? -7.687 -2.204 9.402 1.00 96.44 84 GLU A O 1
ATOM 645 N N . VAL A 1 85 ? -8.242 -2.668 7.268 1.00 97.19 85 VAL A N 1
ATOM 646 C CA . VAL A 1 85 ? -6.973 -2.297 6.639 1.00 97.19 85 VAL A CA 1
ATOM 647 C C . VAL A 1 85 ? -7.219 -1.194 5.612 1.00 97.19 85 VAL A C 1
ATOM 649 O O . VAL A 1 85 ? -7.940 -1.370 4.627 1.00 97.19 85 VAL A O 1
ATOM 652 N N . VAL A 1 86 ? -6.576 -0.051 5.811 1.00 95.81 86 VAL A N 1
ATOM 653 C CA . VAL A 1 86 ? -6.579 1.081 4.890 1.00 95.81 86 VAL A CA 1
ATOM 654 C C . VAL A 1 86 ? -5.303 1.039 4.056 1.00 95.81 86 VAL A C 1
ATOM 656 O O . VAL A 1 86 ? -4.202 1.215 4.576 1.00 95.81 86 VAL A O 1
ATOM 659 N N . LEU A 1 87 ? -5.457 0.833 2.749 1.00 95.94 87 LEU A N 1
ATOM 660 C CA . LEU A 1 87 ? -4.351 0.852 1.792 1.00 95.94 87 LEU A CA 1
ATOM 661 C C . LEU A 1 87 ? -4.211 2.260 1.223 1.00 95.94 87 LEU A C 1
ATOM 663 O O . LEU A 1 87 ? -5.065 2.675 0.440 1.00 95.94 87 LEU A O 1
ATOM 667 N N . SER A 1 88 ? -3.168 2.994 1.602 1.00 93.69 88 SER A N 1
ATOM 668 C CA . SER A 1 88 ? -2.986 4.389 1.182 1.00 93.69 88 SER A CA 1
ATOM 669 C C . SER A 1 88 ? -1.700 4.574 0.396 1.00 93.69 88 SER A C 1
ATOM 671 O O . SER A 1 88 ? -0.629 4.197 0.856 1.00 93.69 88 SER A O 1
ATOM 673 N N . ALA A 1 89 ? -1.804 5.171 -0.785 1.00 92.06 89 ALA A N 1
ATOM 674 C CA . ALA A 1 89 ? -0.644 5.472 -1.612 1.00 92.06 89 ALA A CA 1
ATOM 675 C C . ALA A 1 89 ? -0.913 6.650 -2.540 1.00 92.06 89 ALA A C 1
ATOM 677 O O . ALA A 1 89 ? -2.073 6.966 -2.843 1.00 92.06 89 ALA A O 1
ATOM 678 N N . PHE A 1 90 ? 0.146 7.234 -3.091 1.00 90.19 90 PHE A N 1
ATOM 679 C CA . PHE A 1 90 ? 0.021 8.106 -4.253 1.00 90.19 90 PHE A CA 1
ATOM 680 C C . PHE A 1 90 ? -0.034 7.305 -5.549 1.00 90.19 90 PHE A C 1
ATOM 682 O O . PHE A 1 90 ? 0.840 7.379 -6.400 1.00 90.19 90 PHE A O 1
ATOM 689 N N . TRP A 1 91 ? -1.127 6.558 -5.715 1.00 87.31 91 TRP A N 1
ATOM 690 C CA . TRP A 1 91 ? -1.359 5.656 -6.847 1.00 87.31 91 TRP A CA 1
ATOM 691 C C . TRP A 1 91 ? -0.943 6.182 -8.230 1.00 87.31 91 TRP A C 1
ATOM 693 O O . TRP A 1 91 ? -0.338 5.401 -8.958 1.00 87.31 91 TRP A O 1
ATOM 703 N N . PRO A 1 92 ? -1.202 7.451 -8.619 1.00 86.56 92 PRO A N 1
ATOM 704 C CA . PRO A 1 92 ? -0.824 7.941 -9.946 1.00 86.56 92 PRO A CA 1
ATOM 705 C C . PRO A 1 92 ? 0.663 7.765 -10.285 1.00 86.56 92 PRO A C 1
ATOM 707 O O . PRO A 1 92 ? 0.976 7.401 -11.415 1.00 86.56 92 PRO A O 1
ATOM 710 N N . ILE A 1 93 ? 1.568 7.926 -9.309 1.00 85.06 93 ILE A N 1
ATOM 711 C CA . ILE A 1 93 ? 3.020 7.788 -9.530 1.00 85.06 93 ILE A CA 1
ATOM 712 C C . ILE A 1 93 ? 3.437 6.339 -9.842 1.00 85.06 93 ILE A C 1
ATOM 714 O O . ILE A 1 93 ? 4.506 6.094 -10.383 1.00 85.06 93 ILE A O 1
ATOM 718 N N . TYR A 1 94 ? 2.583 5.362 -9.526 1.00 87.00 94 TYR A N 1
ATOM 719 C CA . TYR A 1 94 ? 2.858 3.932 -9.702 1.00 87.00 94 TYR A CA 1
ATOM 720 C C . TYR A 1 94 ? 2.120 3.308 -10.891 1.00 87.00 94 TYR A C 1
ATOM 722 O O . TYR A 1 94 ? 2.254 2.111 -11.134 1.00 87.00 94 TYR A O 1
ATOM 730 N N . LEU A 1 95 ? 1.288 4.083 -11.590 1.00 87.62 95 LEU A N 1
ATOM 731 C CA . LEU A 1 95 ? 0.508 3.611 -12.740 1.00 87.62 95 LEU A CA 1
ATOM 732 C C . LEU A 1 95 ? 1.117 4.035 -14.077 1.00 87.62 95 LEU A C 1
ATOM 734 O O . LEU A 1 95 ? 0.768 3.478 -15.117 1.00 87.62 95 LEU A O 1
ATOM 738 N N . GLU A 1 96 ? 2.019 5.009 -14.061 1.00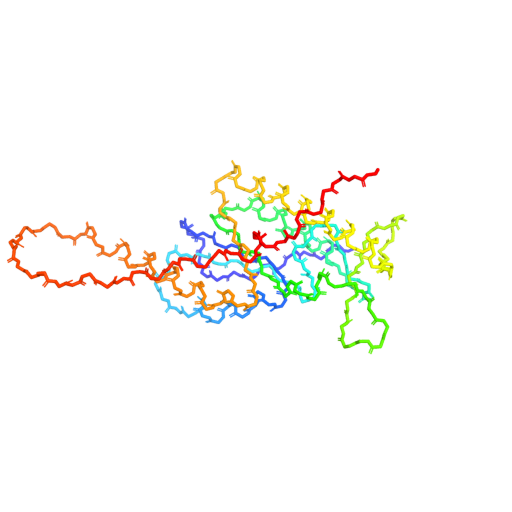 83.38 96 GLU A N 1
ATOM 739 C CA . GLU A 1 96 ? 2.686 5.519 -15.249 1.00 83.38 96 GLU A CA 1
ATOM 740 C C . GLU A 1 96 ? 4.075 4.893 -15.397 1.00 83.38 96 GLU A C 1
ATOM 742 O O . GLU A 1 96 ? 4.851 4.824 -14.446 1.00 83.38 96 GLU A O 1
ATOM 747 N N . SER A 1 97 ? 4.409 4.446 -16.608 1.00 79.62 97 SER A N 1
ATOM 748 C CA . SER A 1 97 ? 5.741 3.915 -16.898 1.00 79.62 97 SER A CA 1
ATOM 749 C C . SER A 1 97 ? 6.808 5.004 -16.783 1.00 79.62 97 SER A C 1
ATOM 751 O O . SER A 1 97 ? 6.533 6.184 -17.018 1.00 79.62 97 SER A O 1
ATOM 753 N N . TYR A 1 98 ? 8.048 4.600 -16.497 1.00 76.50 98 TYR A N 1
ATOM 754 C CA . TYR A 1 98 ? 9.201 5.499 -16.526 1.00 76.50 98 TYR A CA 1
ATOM 755 C C . TYR A 1 98 ? 9.279 6.252 -17.866 1.00 76.50 98 TYR A C 1
ATOM 757 O O . TYR A 1 98 ? 9.184 5.647 -18.937 1.00 76.50 98 TYR A O 1
ATOM 765 N N . ARG A 1 99 ? 9.476 7.574 -17.810 1.00 74.31 99 ARG A N 1
ATOM 766 C CA . ARG A 1 99 ? 9.698 8.427 -18.985 1.00 74.31 99 ARG A CA 1
ATOM 767 C C . ARG A 1 99 ? 11.009 9.202 -18.810 1.00 74.31 99 ARG A C 1
ATOM 769 O O . ARG A 1 99 ? 11.118 9.975 -17.855 1.00 74.31 99 ARG A O 1
ATOM 776 N N . PRO A 1 100 ? 12.004 9.034 -19.701 1.00 70.06 100 PRO A N 1
ATOM 777 C CA . PRO A 1 100 ? 13.232 9.824 -19.649 1.00 70.06 100 PRO A CA 1
ATOM 778 C C . PRO A 1 100 ? 12.930 11.331 -19.656 1.00 70.06 100 PRO A C 1
ATOM 780 O O . PRO A 1 100 ? 12.119 11.784 -20.459 1.00 70.06 100 PRO A O 1
ATOM 783 N N . GLY A 1 101 ? 13.572 12.099 -18.769 1.00 68.56 101 GLY A N 1
ATOM 784 C CA . GLY A 1 101 ? 13.432 13.563 -18.713 1.00 68.56 101 GLY A CA 1
ATOM 785 C C . GLY A 1 101 ? 12.103 14.083 -18.155 1.00 68.56 101 GLY A C 1
ATOM 786 O O . GLY A 1 101 ? 11.838 15.276 -18.251 1.00 68.56 101 GLY A O 1
ATOM 787 N N . SER A 1 102 ? 11.265 13.211 -17.591 1.00 66.62 102 SER A N 1
ATOM 788 C CA . SER A 1 102 ? 10.067 13.625 -16.859 1.00 66.62 102 SER A CA 1
ATOM 789 C C . SER A 1 102 ? 10.362 13.818 -15.368 1.00 66.62 102 SER A C 1
ATOM 791 O O . SER A 1 102 ? 11.221 13.133 -14.815 1.00 66.62 102 SER A O 1
ATOM 793 N N . ASP A 1 103 ? 9.590 14.683 -14.705 1.00 60.78 103 ASP A N 1
ATOM 794 C CA . ASP A 1 103 ? 9.622 14.879 -13.238 1.00 60.78 103 ASP A CA 1
ATOM 795 C C . ASP A 1 103 ? 9.140 13.640 -12.455 1.00 60.78 103 ASP A C 1
ATOM 797 O O . ASP A 1 103 ? 9.208 13.548 -11.227 1.00 60.78 103 ASP A O 1
ATOM 801 N N . ASN A 1 104 ? 8.643 12.662 -13.199 1.00 58.00 104 ASN A N 1
ATOM 802 C CA . ASN A 1 104 ? 8.114 11.402 -12.748 1.00 58.00 104 ASN A CA 1
ATOM 803 C C . ASN A 1 104 ? 9.272 10.438 -12.428 1.00 58.00 104 ASN A C 1
ATOM 805 O O . ASN A 1 104 ? 9.677 9.613 -13.250 1.00 58.00 104 ASN A O 1
ATOM 809 N N . ASN A 1 105 ? 9.805 10.542 -11.206 1.00 56.91 105 ASN A N 1
ATOM 810 C CA . ASN A 1 105 ? 10.824 9.651 -10.624 1.00 56.91 105 ASN A CA 1
ATOM 811 C C . ASN A 1 105 ? 10.282 8.235 -10.320 1.00 56.91 105 ASN A C 1
ATOM 813 O O . ASN A 1 105 ? 10.477 7.685 -9.232 1.00 56.91 105 ASN A O 1
ATOM 817 N N . HIS A 1 106 ? 9.595 7.623 -11.282 1.00 69.69 106 HIS A N 1
ATOM 818 C CA . HIS A 1 106 ? 8.992 6.299 -11.162 1.00 69.69 106 HIS A CA 1
ATOM 819 C C . HIS A 1 106 ? 10.082 5.228 -11.230 1.00 69.69 106 HIS A C 1
ATOM 821 O O . HIS A 1 106 ? 10.323 4.612 -12.265 1.00 69.69 106 HIS A O 1
ATOM 827 N N . LEU A 1 107 ? 10.777 5.011 -10.117 1.00 85.75 107 LEU A N 1
ATOM 828 C CA . LEU A 1 107 ? 11.784 3.957 -9.987 1.00 85.75 107 LEU A CA 1
ATOM 829 C C . LEU A 1 107 ? 11.157 2.630 -9.547 1.00 85.75 107 LEU A C 1
ATOM 831 O O . LEU A 1 107 ? 11.869 1.766 -9.044 1.00 85.75 107 LEU A O 1
ATOM 835 N N . LEU A 1 108 ? 9.842 2.459 -9.730 1.00 91.00 108 LEU A N 1
ATOM 836 C CA . LEU A 1 108 ? 9.177 1.184 -9.489 1.00 91.00 108 LEU A CA 1
ATOM 837 C C . LEU A 1 108 ? 9.832 0.121 -10.371 1.00 91.00 108 LEU A C 1
ATOM 839 O O . LEU A 1 108 ? 9.933 0.270 -11.591 1.00 91.00 108 LEU A O 1
ATOM 843 N N . CYS A 1 109 ? 10.291 -0.943 -9.738 1.00 91.75 109 CYS A N 1
ATOM 844 C CA . CYS A 1 109 ? 10.931 -2.053 -10.402 1.00 91.75 109 CYS A CA 1
ATOM 845 C C . CYS A 1 109 ? 10.233 -3.358 -10.031 1.00 91.75 109 CYS A C 1
ATOM 847 O O . CYS A 1 109 ? 9.604 -3.495 -8.975 1.00 91.75 109 CYS A O 1
ATOM 849 N N . PHE A 1 110 ? 10.354 -4.317 -10.938 1.00 92.00 110 PHE A N 1
ATOM 850 C CA . PHE A 1 110 ? 9.758 -5.635 -10.810 1.00 92.00 110 PHE A CA 1
ATOM 851 C C . PHE A 1 110 ? 10.868 -6.674 -10.737 1.00 92.00 110 PHE A C 1
ATOM 853 O O . PHE A 1 110 ? 11.931 -6.511 -11.343 1.00 92.00 110 PHE A O 1
ATOM 860 N N . GLU A 1 111 ? 10.623 -7.740 -9.984 1.00 87.56 111 GLU A N 1
ATOM 861 C CA . GLU A 1 111 ? 11.548 -8.861 -9.902 1.00 87.56 111 GLU A CA 1
ATOM 862 C C . GLU A 1 111 ? 11.652 -9.549 -11.274 1.00 87.56 111 GLU A C 1
ATOM 864 O O . GLU A 1 111 ? 10.670 -10.066 -11.807 1.00 87.56 111 GLU A O 1
ATOM 869 N N . GLN A 1 112 ? 12.852 -9.564 -11.847 1.00 82.00 112 GLN A N 1
ATOM 870 C CA . GLN A 1 112 ? 13.181 -10.251 -13.091 1.00 82.00 112 GLN A CA 1
ATOM 871 C C . GLN A 1 112 ? 14.521 -10.974 -12.911 1.00 82.00 112 GLN A C 1
ATOM 873 O O . GLN A 1 112 ? 15.566 -10.346 -12.716 1.00 82.00 112 GLN A O 1
ATOM 878 N N . GLY A 1 113 ? 14.493 -12.311 -12.940 1.00 78.50 113 GLY A N 1
ATOM 879 C CA . GLY A 1 113 ? 15.698 -13.140 -12.801 1.00 78.50 113 GLY A CA 1
ATOM 880 C C . GLY A 1 113 ? 16.459 -12.919 -11.486 1.00 78.50 113 GLY A C 1
ATOM 881 O O . GLY A 1 113 ? 17.684 -12.859 -11.502 1.00 78.50 113 GLY A O 1
ATOM 882 N N . GLY A 1 114 ? 15.746 -12.727 -10.369 1.00 82.44 114 GLY A N 1
ATOM 883 C CA . GLY A 1 114 ? 16.345 -12.484 -9.046 1.00 82.44 114 GLY A CA 1
ATOM 884 C C . GLY A 1 114 ? 16.915 -11.075 -8.845 1.00 82.44 114 GLY A C 1
ATOM 885 O O . GLY A 1 114 ? 17.623 -10.825 -7.873 1.00 82.44 114 GLY A O 1
ATOM 886 N N . SER A 1 115 ? 16.646 -10.152 -9.773 1.00 85.56 115 SER A N 1
ATOM 887 C CA . SER A 1 115 ? 17.049 -8.749 -9.670 1.00 85.56 115 SER A CA 1
ATOM 888 C C . SER A 1 115 ? 15.858 -7.830 -9.904 1.00 85.56 115 SER A C 1
ATOM 890 O O . SER A 1 115 ? 15.020 -8.106 -10.760 1.00 85.56 115 SER A O 1
ATOM 892 N N . CYS A 1 116 ? 15.784 -6.721 -9.171 1.00 90.44 116 CYS A N 1
ATOM 893 C CA . CYS A 1 116 ? 14.752 -5.723 -9.417 1.00 90.44 116 CYS A CA 1
ATOM 894 C C . CYS A 1 116 ? 15.164 -4.815 -10.575 1.00 90.44 116 CYS A C 1
ATOM 896 O O . CYS A 1 116 ? 16.198 -4.148 -10.503 1.00 90.44 116 CYS A O 1
ATOM 898 N N . ARG A 1 117 ? 14.368 -4.793 -11.648 1.00 90.81 117 ARG A N 1
ATOM 899 C CA . ARG A 1 117 ? 14.658 -4.008 -12.855 1.00 90.81 117 ARG A CA 1
ATOM 900 C C . ARG A 1 117 ? 13.501 -3.086 -13.205 1.00 90.81 117 ARG A C 1
ATOM 902 O O . ARG A 1 117 ? 12.335 -3.456 -13.078 1.00 90.81 117 ARG A O 1
ATOM 909 N N . ILE A 1 118 ? 13.841 -1.866 -13.614 1.00 91.19 118 ILE A N 1
ATOM 910 C CA . ILE A 1 118 ? 12.865 -0.902 -14.127 1.00 91.19 118 ILE A CA 1
ATOM 911 C C . ILE A 1 118 ? 12.420 -1.386 -15.503 1.00 91.19 118 ILE A C 1
ATOM 913 O O . ILE A 1 118 ? 13.258 -1.574 -16.387 1.00 91.19 118 ILE A O 1
ATOM 917 N N . GLU A 1 119 ? 11.112 -1.535 -15.685 1.00 91.19 119 GLU A N 1
ATOM 918 C CA . GLU A 1 119 ? 10.530 -1.806 -16.994 1.00 91.19 119 GLU A CA 1
ATOM 919 C C . GLU A 1 119 ? 10.359 -0.491 -17.765 1.00 91.19 119 GLU A C 1
ATOM 921 O O . GLU A 1 119 ? 9.692 0.435 -17.298 1.00 91.19 119 GLU A O 1
ATOM 926 N N . ARG A 1 120 ? 11.007 -0.399 -18.929 1.00 88.44 120 ARG A N 1
ATOM 927 C CA . ARG A 1 120 ? 11.050 0.819 -19.752 1.00 88.44 120 ARG A CA 1
ATOM 928 C C . ARG A 1 120 ? 10.060 0.772 -20.905 1.00 88.44 120 ARG A C 1
ATOM 930 O O . ARG A 1 120 ? 9.676 1.831 -21.394 1.00 88.44 120 ARG A O 1
ATOM 937 N N . ASP A 1 121 ? 9.659 -0.418 -21.342 1.00 89.94 121 ASP A N 1
ATOM 938 C CA . ASP A 1 121 ? 8.625 -0.562 -22.356 1.00 89.94 121 ASP A CA 1
ATOM 939 C C . ASP A 1 121 ? 7.240 -0.327 -21.719 1.00 89.94 121 ASP A C 1
ATOM 941 O O . ASP A 1 121 ? 6.857 -1.058 -20.801 1.00 89.94 121 ASP A O 1
ATOM 945 N N . PRO A 1 122 ? 6.449 0.664 -22.175 1.00 89.38 122 PRO A N 1
ATOM 946 C CA . PRO A 1 122 ? 5.170 0.992 -21.544 1.00 89.38 122 PRO A CA 1
ATOM 947 C C . PRO A 1 122 ? 4.165 -0.165 -21.542 1.00 89.38 122 PRO A C 1
ATOM 949 O O . PRO A 1 122 ? 3.387 -0.310 -20.596 1.00 89.38 122 PRO A O 1
ATOM 952 N N . ALA A 1 123 ? 4.174 -1.005 -22.581 1.00 91.94 123 ALA A N 1
ATOM 953 C CA . ALA A 1 123 ? 3.263 -2.139 -22.674 1.00 91.94 123 ALA A CA 1
ATOM 954 C C . ALA A 1 123 ? 3.640 -3.243 -21.673 1.00 91.94 123 ALA A C 1
ATOM 956 O O . ALA A 1 123 ? 2.766 -3.784 -20.992 1.00 91.94 123 ALA A O 1
ATOM 957 N N . GLN A 1 124 ? 4.930 -3.562 -21.546 1.00 92.56 124 GLN A N 1
ATOM 958 C CA . GLN A 1 124 ? 5.442 -4.472 -20.520 1.00 92.56 124 GLN A CA 1
ATOM 959 C C . GLN A 1 124 ? 5.225 -3.920 -19.113 1.00 92.56 124 GLN A C 1
ATOM 961 O O . GLN A 1 124 ? 4.770 -4.664 -18.245 1.00 92.56 124 GLN A O 1
ATOM 966 N N . TYR A 1 125 ? 5.445 -2.621 -18.899 1.00 92.12 125 TYR A N 1
ATOM 967 C CA . TYR A 1 125 ? 5.196 -1.968 -17.616 1.00 92.12 125 TYR A CA 1
ATOM 968 C C . TYR A 1 125 ? 3.727 -2.108 -17.212 1.00 92.12 125 TYR A C 1
ATOM 970 O O . TYR A 1 125 ? 3.426 -2.559 -16.109 1.00 92.12 125 TYR A O 1
ATOM 978 N N . GLY A 1 126 ? 2.802 -1.812 -18.132 1.00 92.06 126 GLY A N 1
ATOM 979 C CA . GLY A 1 126 ? 1.368 -1.974 -17.896 1.00 92.06 126 GLY A CA 1
ATOM 980 C C . GLY A 1 126 ? 0.990 -3.406 -17.508 1.00 92.06 126 GLY A C 1
ATOM 981 O O . GLY A 1 126 ? 0.202 -3.604 -16.583 1.00 92.06 126 GLY A O 1
ATOM 982 N N . ARG A 1 127 ? 1.597 -4.417 -18.149 1.00 94.50 127 ARG A N 1
ATOM 983 C CA . ARG A 1 127 ? 1.403 -5.831 -17.777 1.00 94.50 127 ARG A CA 1
ATOM 984 C C . ARG A 1 127 ? 1.964 -6.152 -16.392 1.00 94.50 127 ARG A C 1
ATOM 986 O O . ARG A 1 127 ? 1.300 -6.840 -15.619 1.00 94.50 127 ARG A O 1
ATOM 993 N N . ALA A 1 128 ? 3.153 -5.654 -16.065 1.00 93.31 128 ALA A N 1
ATOM 994 C CA . ALA A 1 128 ? 3.791 -5.885 -14.772 1.00 93.31 128 ALA A CA 1
ATOM 995 C C . ALA A 1 128 ? 2.998 -5.245 -13.619 1.00 93.31 128 ALA A C 1
ATOM 997 O O . ALA A 1 128 ? 2.742 -5.898 -12.604 1.00 93.31 128 ALA A O 1
ATOM 998 N N . VAL A 1 129 ? 2.523 -4.010 -13.811 1.00 93.19 129 VAL A N 1
ATOM 999 C CA . VAL A 1 129 ? 1.623 -3.324 -12.876 1.00 93.19 129 VAL A CA 1
ATOM 1000 C C . VAL A 1 129 ? 0.313 -4.092 -12.724 1.00 93.19 129 VAL A C 1
ATOM 1002 O O . VAL A 1 129 ? -0.093 -4.372 -11.598 1.00 93.19 129 VAL A O 1
ATOM 1005 N N . ALA A 1 130 ? -0.329 -4.501 -13.823 1.00 94.25 130 ALA A N 1
ATOM 1006 C CA . ALA A 1 130 ? -1.560 -5.290 -13.761 1.00 94.25 130 ALA A CA 1
ATOM 1007 C C . ALA A 1 130 ? -1.369 -6.589 -12.958 1.00 94.25 130 ALA A C 1
ATOM 1009 O O . ALA A 1 130 ? -2.178 -6.899 -12.085 1.00 94.25 130 ALA A O 1
ATOM 1010 N N . ALA A 1 131 ? -0.260 -7.302 -13.173 1.00 94.81 131 ALA A N 1
ATOM 1011 C CA . ALA A 1 131 ? 0.071 -8.495 -12.399 1.00 94.81 131 ALA A CA 1
ATOM 1012 C C . ALA A 1 131 ? 0.257 -8.191 -10.899 1.00 94.81 131 ALA A C 1
ATOM 1014 O O . ALA A 1 131 ? -0.207 -8.962 -10.058 1.00 94.81 131 ALA A O 1
ATOM 1015 N N . ALA A 1 132 ? 0.889 -7.067 -10.543 1.00 94.00 132 ALA A N 1
ATOM 1016 C CA . ALA A 1 132 ? 1.007 -6.631 -9.149 1.00 94.00 132 ALA A CA 1
ATOM 1017 C C . ALA A 1 132 ? -0.361 -6.323 -8.517 1.00 94.00 132 ALA A C 1
ATOM 1019 O O . ALA A 1 132 ? -0.617 -6.716 -7.377 1.00 94.00 132 ALA A O 1
ATOM 1020 N N . PHE A 1 133 ? -1.275 -5.698 -9.264 1.00 94.81 133 PHE A N 1
ATOM 1021 C CA . PHE A 1 133 ? -2.643 -5.456 -8.802 1.00 94.81 133 PHE A CA 1
ATOM 1022 C C . PHE A 1 133 ? -3.467 -6.739 -8.653 1.00 94.81 133 PHE A C 1
ATOM 1024 O O . PHE A 1 133 ? -4.263 -6.826 -7.721 1.00 94.81 133 PHE A O 1
ATOM 1031 N N . GLU A 1 134 ? -3.263 -7.758 -9.489 1.00 96.50 134 GLU A N 1
ATOM 1032 C CA . GLU A 1 134 ? -3.912 -9.066 -9.306 1.00 96.50 134 GLU A CA 1
ATOM 1033 C C . GLU A 1 134 ? -3.425 -9.786 -8.039 1.00 96.50 134 GLU A C 1
ATOM 1035 O O . GLU A 1 134 ? -4.220 -10.377 -7.293 1.00 96.50 134 GLU A O 1
ATOM 1040 N N . ARG A 1 135 ? -2.127 -9.682 -7.726 1.00 95.50 135 ARG A N 1
ATOM 1041 C CA . ARG A 1 135 ? -1.578 -10.183 -6.455 1.00 95.50 135 ARG A CA 1
ATOM 1042 C C . ARG A 1 135 ? -2.124 -9.400 -5.264 1.00 95.50 135 ARG A C 1
ATOM 1044 O O . ARG A 1 135 ? -2.567 -10.010 -4.289 1.00 95.50 135 ARG A O 1
ATOM 1051 N N . LEU A 1 136 ? -2.200 -8.072 -5.370 1.00 95.50 136 LEU A N 1
ATOM 1052 C CA . LEU A 1 136 ? -2.852 -7.231 -4.366 1.00 95.50 136 LEU A CA 1
ATOM 1053 C C . LEU A 1 136 ? -4.315 -7.646 -4.160 1.00 95.50 136 LEU A C 1
ATOM 1055 O O . LEU A 1 136 ? -4.741 -7.870 -3.030 1.00 95.50 136 LEU A O 1
ATOM 1059 N N . ALA A 1 137 ? -5.082 -7.812 -5.237 1.00 96.44 137 ALA A N 1
ATOM 1060 C CA . ALA A 1 137 ? -6.476 -8.237 -5.174 1.00 96.44 137 ALA A CA 1
ATOM 1061 C C . ALA A 1 137 ? -6.626 -9.603 -4.488 1.00 96.44 137 ALA A C 1
ATOM 1063 O O . ALA A 1 137 ? -7.569 -9.804 -3.721 1.00 96.44 137 ALA A O 1
ATOM 1064 N N . THR A 1 138 ? -5.685 -10.522 -4.711 1.00 97.25 138 THR A N 1
ATOM 1065 C CA . THR A 1 138 ? -5.638 -11.817 -4.019 1.00 97.25 138 THR A CA 1
ATOM 1066 C C . THR A 1 138 ? -5.446 -11.653 -2.512 1.00 97.25 138 THR A C 1
ATOM 1068 O O . THR A 1 138 ? -6.242 -12.207 -1.753 1.00 97.25 138 THR A O 1
ATOM 1071 N N . ARG A 1 139 ? -4.490 -10.828 -2.063 1.00 96.31 139 ARG A N 1
ATOM 1072 C CA . ARG A 1 139 ? -4.303 -10.552 -0.625 1.00 96.31 139 ARG A CA 1
ATOM 1073 C C . ARG A 1 139 ? -5.509 -9.850 0.002 1.00 96.31 139 ARG A C 1
ATOM 1075 O O . ARG A 1 139 ? -5.963 -10.236 1.075 1.00 96.31 139 ARG A O 1
ATOM 1082 N N . ILE A 1 140 ? -6.107 -8.885 -0.700 1.00 97.00 140 ILE A N 1
ATOM 1083 C CA . ILE A 1 140 ? -7.334 -8.206 -0.250 1.00 97.00 140 ILE A CA 1
ATOM 1084 C C . ILE A 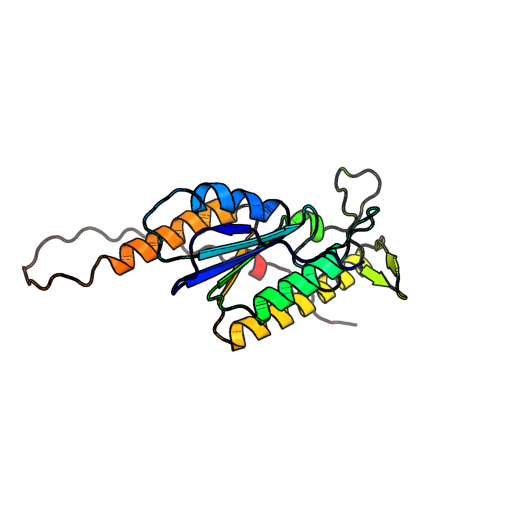1 140 ? -8.479 -9.208 -0.058 1.00 97.00 140 ILE A C 1
ATOM 1086 O O . ILE A 1 140 ? -9.196 -9.143 0.941 1.00 97.00 140 ILE A O 1
ATOM 1090 N N . ARG A 1 141 ? -8.669 -10.141 -1.001 1.00 97.50 141 ARG A N 1
ATOM 1091 C CA . ARG A 1 141 ? -9.682 -11.202 -0.874 1.00 97.50 141 ARG A CA 1
ATOM 1092 C C . ARG A 1 141 ? -9.408 -12.097 0.334 1.00 97.50 141 ARG A C 1
ATOM 1094 O O . ARG A 1 141 ? -10.356 -12.416 1.045 1.00 97.50 141 ARG A O 1
ATOM 1101 N N . ALA A 1 142 ? -8.148 -12.452 0.590 1.00 96.62 142 ALA A N 1
ATOM 1102 C CA . ALA A 1 142 ? -7.765 -13.267 1.742 1.00 96.62 142 ALA A CA 1
ATOM 1103 C C . ALA A 1 142 ? -8.083 -12.579 3.083 1.00 96.62 142 ALA A C 1
ATOM 1105 O O . ALA A 1 142 ? -8.651 -13.211 3.971 1.00 96.62 142 ALA A O 1
ATOM 1106 N N . LEU A 1 143 ? -7.808 -11.276 3.213 1.00 97.44 143 LEU A N 1
ATOM 1107 C CA . LEU A 1 143 ? -8.198 -10.501 4.400 1.00 97.44 143 LEU A CA 1
ATOM 1108 C C . LEU A 1 143 ? -9.723 -10.442 4.566 1.00 97.44 143 LEU A C 1
ATOM 1110 O O . LEU A 1 143 ? -10.252 -10.715 5.643 1.00 97.44 143 LEU A O 1
ATOM 1114 N N . ARG A 1 144 ? -10.454 -10.156 3.484 1.00 97.38 144 ARG A N 1
ATOM 1115 C CA . ARG A 1 144 ? -11.923 -10.075 3.515 1.00 97.38 144 ARG A CA 1
ATOM 1116 C C . ARG A 1 144 ? -12.591 -11.400 3.859 1.00 97.38 144 ARG A C 1
ATOM 1118 O O . ARG A 1 144 ? -13.587 -11.398 4.575 1.00 97.38 144 ARG A O 1
ATOM 1125 N N . ALA A 1 145 ? -12.038 -12.524 3.404 1.00 97.12 145 ALA A N 1
ATOM 1126 C CA . ALA A 1 145 ? -12.521 -13.860 3.762 1.00 97.12 145 ALA A CA 1
ATOM 1127 C C . ALA A 1 145 ? -12.457 -14.131 5.276 1.00 97.12 145 ALA A C 1
ATOM 1129 O O . ALA A 1 145 ? -13.135 -15.024 5.773 1.00 97.12 145 ALA A O 1
ATOM 1130 N N . ARG A 1 146 ? -11.677 -13.336 6.013 1.00 96.38 146 ARG A N 1
ATOM 1131 C CA . ARG A 1 146 ? -11.533 -13.405 7.469 1.00 96.38 146 ARG A CA 1
ATOM 1132 C C . ARG A 1 146 ? -12.341 -12.342 8.212 1.00 96.38 146 ARG A C 1
ATOM 1134 O O . ARG A 1 146 ? -12.169 -12.182 9.414 1.00 96.38 146 ARG A O 1
ATOM 1141 N N . GLY A 1 147 ? -13.202 -11.610 7.506 1.00 96.50 147 GLY A N 1
ATOM 1142 C CA . GLY A 1 147 ? -14.028 -10.550 8.081 1.00 96.50 147 GLY A CA 1
ATOM 1143 C C . GLY A 1 147 ? -13.316 -9.206 8.253 1.00 96.50 147 GLY A C 1
ATOM 1144 O O . GLY A 1 147 ? -13.874 -8.321 8.890 1.00 96.50 147 GLY A O 1
ATOM 1145 N N . ILE A 1 148 ? -12.116 -9.035 7.687 1.00 97.50 148 ILE A N 1
ATOM 1146 C CA . ILE A 1 148 ? -11.372 -7.770 7.744 1.00 97.50 148 ILE A CA 1
ATOM 1147 C C . ILE A 1 148 ? -11.827 -6.868 6.591 1.00 97.50 148 ILE A C 1
ATOM 1149 O O . ILE A 1 148 ? -11.745 -7.248 5.416 1.00 97.50 148 ILE A O 1
ATOM 1153 N N . GLU A 1 149 ? -12.296 -5.660 6.903 1.00 96.69 149 GLU A N 1
ATOM 1154 C CA . GLU A 1 149 ? -12.621 -4.664 5.884 1.00 96.69 149 GLU A CA 1
ATOM 1155 C C . GLU A 1 149 ? -11.344 -4.125 5.233 1.00 96.69 149 GLU A C 1
ATOM 1157 O O . GLU A 1 149 ? -10.326 -3.928 5.889 1.00 96.69 149 GLU A O 1
ATOM 1162 N N . VAL A 1 150 ? -11.380 -3.879 3.920 1.00 96.00 150 VAL A N 1
ATOM 1163 C CA . VAL A 1 150 ? -10.227 -3.307 3.209 1.00 96.00 150 VAL A CA 1
ATOM 1164 C C . VAL A 1 150 ? -10.660 -2.123 2.365 1.00 96.00 150 VAL A C 1
ATOM 1166 O O . VAL A 1 150 ? -11.429 -2.292 1.405 1.00 96.00 150 VAL A O 1
ATOM 1169 N N . THR A 1 151 ? -10.109 -0.956 2.700 1.00 93.06 151 THR A N 1
ATOM 1170 C CA . THR A 1 151 ? -10.435 0.341 2.105 1.00 93.06 151 THR A CA 1
ATOM 1171 C C . THR A 1 151 ? -9.238 0.883 1.316 1.00 93.06 151 THR A C 1
ATOM 1173 O O . THR A 1 151 ? -8.244 1.292 1.916 1.00 93.06 151 THR A O 1
ATOM 1176 N N . PRO A 1 152 ? -9.303 0.951 -0.027 1.00 86.50 152 PRO A N 1
ATOM 1177 C CA . PRO A 1 152 ? -8.312 1.685 -0.801 1.00 86.50 152 PRO A CA 1
ATOM 1178 C C . PRO A 1 152 ? -8.519 3.195 -0.622 1.00 86.50 152 PRO A C 1
ATOM 1180 O O . PRO A 1 152 ? -9.571 3.754 -0.946 1.00 86.50 152 PRO A O 1
ATOM 1183 N N . ALA A 1 153 ? -7.490 3.862 -0.121 1.00 83.00 153 ALA A N 1
ATOM 1184 C CA . ALA A 1 153 ? -7.396 5.298 0.042 1.00 83.00 153 ALA A CA 1
ATOM 1185 C C . ALA A 1 153 ? -6.457 5.868 -1.033 1.00 83.00 153 ALA A C 1
ATOM 1187 O O . ALA A 1 153 ? -5.290 5.501 -1.138 1.00 83.00 153 ALA A O 1
ATOM 1188 N N . GLY A 1 154 ? -6.982 6.761 -1.873 1.00 72.25 154 GLY A N 1
ATOM 1189 C CA . GLY A 1 154 ? -6.139 7.649 -2.678 1.00 72.25 154 GLY A CA 1
ATOM 1190 C C . GLY A 1 154 ? -5.757 8.899 -1.891 1.00 72.25 154 GLY A C 1
ATOM 1191 O O . GLY A 1 154 ? -6.285 9.131 -0.804 1.00 72.25 154 GLY A O 1
ATOM 1192 N N . THR A 1 155 ? -4.929 9.757 -2.476 1.00 56.19 155 THR A N 1
ATOM 1193 C CA . THR A 1 155 ? -4.522 11.051 -1.902 1.00 56.19 155 THR A CA 1
ATOM 1194 C C . THR A 1 155 ? -5.705 11.924 -1.438 1.00 56.19 155 THR A C 1
ATOM 1196 O O . THR A 1 155 ? -5.614 12.578 -0.403 1.00 56.19 155 THR A O 1
ATOM 1199 N N . ASP A 1 156 ? -6.871 11.843 -2.096 1.00 55.81 156 ASP A N 1
ATOM 1200 C CA . ASP A 1 156 ? -8.094 12.576 -1.704 1.00 55.81 156 ASP A CA 1
ATOM 1201 C C . ASP A 1 156 ? -8.898 11.933 -0.550 1.00 55.81 156 ASP A C 1
ATOM 1203 O O . ASP A 1 156 ? -9.937 12.451 -0.117 1.00 55.81 156 ASP A O 1
ATOM 1207 N N . ALA A 1 157 ? -8.500 10.754 -0.067 1.00 57.31 157 ALA A N 1
ATOM 1208 C CA . ALA A 1 157 ? -9.293 9.972 0.881 1.00 57.31 157 ALA A CA 1
ATOM 1209 C C . ALA A 1 157 ? -9.346 10.582 2.290 1.00 57.31 157 ALA A C 1
ATOM 1211 O O . ALA A 1 157 ? -10.323 10.341 3.003 1.00 57.31 157 ALA A O 1
ATOM 1212 N N . LEU A 1 158 ? -8.390 11.441 2.663 1.00 54.03 158 LEU A N 1
ATOM 1213 C CA . LEU A 1 158 ? -8.400 12.189 3.930 1.00 54.03 158 LEU A CA 1
ATOM 1214 C C . LEU A 1 158 ? -9.701 12.981 4.131 1.00 54.03 158 LEU A C 1
ATOM 1216 O O . LEU A 1 158 ? -10.253 13.013 5.235 1.00 54.03 158 LEU A O 1
ATOM 1220 N N . CYS A 1 159 ? -10.246 13.572 3.064 1.00 51.47 159 CYS A N 1
ATOM 1221 C CA . CYS A 1 159 ? -11.514 14.300 3.124 1.00 51.47 159 CYS A CA 1
ATOM 1222 C C . CYS A 1 159 ? -12.717 13.369 3.347 1.00 51.47 159 CYS A C 1
ATOM 1224 O O . CYS A 1 159 ? -13.656 13.743 4.051 1.00 51.47 159 CYS A O 1
ATOM 1226 N N . ARG A 1 160 ? -12.692 12.149 2.791 1.00 50.91 160 ARG A N 1
ATOM 1227 C CA . ARG A 1 160 ? -13.791 11.172 2.897 1.00 50.91 160 ARG A CA 1
ATOM 1228 C C . ARG A 1 160 ? -13.781 10.404 4.218 1.00 50.91 160 ARG A C 1
ATOM 1230 O O . ARG A 1 160 ? -14.844 10.233 4.810 1.00 50.91 160 ARG A O 1
ATOM 1237 N N . TYR A 1 161 ? -12.609 10.024 4.728 1.00 53.72 161 TYR A N 1
ATOM 1238 C CA . TYR A 1 161 ? -12.487 9.301 6.000 1.00 53.72 161 TYR A CA 1
ATOM 1239 C C . TYR A 1 161 ? -13.041 10.119 7.180 1.00 53.72 161 TYR A C 1
ATOM 1241 O O . TYR A 1 161 ? -13.754 9.597 8.037 1.00 53.72 161 TYR A O 1
ATOM 1249 N N . ARG A 1 162 ? -12.842 11.449 7.167 1.00 51.34 162 ARG A N 1
ATOM 1250 C CA . ARG A 1 162 ? -13.456 12.371 8.145 1.00 51.34 162 ARG A CA 1
ATOM 1251 C C . ARG A 1 162 ? -14.989 12.344 8.130 1.00 51.34 162 ARG A C 1
ATOM 1253 O O . ARG A 1 162 ? -15.592 12.691 9.143 1.00 51.34 162 ARG A O 1
ATOM 1260 N N . HIS A 1 163 ? -15.621 11.974 7.016 1.00 41.41 163 HIS A N 1
ATOM 1261 C CA . HIS A 1 163 ? -17.077 11.898 6.908 1.00 41.41 163 HIS A CA 1
ATOM 1262 C C . HIS A 1 163 ? -17.612 10.562 7.445 1.00 41.41 163 HIS A C 1
ATOM 1264 O O . HIS A 1 163 ? -18.522 10.568 8.270 1.00 41.41 163 HIS A O 1
ATOM 1270 N N . SER A 1 164 ? -16.994 9.434 7.079 1.00 45.81 164 SER A N 1
ATOM 1271 C CA . SER A 1 164 ? -17.414 8.099 7.539 1.00 45.81 164 SER A CA 1
ATOM 1272 C C . SER A 1 164 ? -17.230 7.903 9.048 1.00 45.81 164 SER A C 1
ATOM 1274 O O . SER A 1 164 ? -18.157 7.459 9.723 1.00 45.81 164 SER A O 1
ATOM 1276 N N . ALA A 1 165 ? -16.095 8.339 9.612 1.00 49.84 165 ALA A N 1
ATOM 1277 C CA . ALA A 1 165 ? -15.851 8.270 11.057 1.00 49.84 165 ALA A CA 1
ATOM 1278 C C . ALA A 1 165 ? -16.846 9.123 11.874 1.00 49.84 165 ALA A C 1
ATOM 1280 O O . ALA A 1 165 ? -17.192 8.779 13.003 1.00 49.84 165 ALA A O 1
ATOM 1281 N N . ARG A 1 166 ? -17.354 10.225 11.299 1.00 42.69 166 ARG A N 1
ATOM 1282 C CA . ARG A 1 166 ? -18.418 11.037 11.918 1.00 42.69 166 ARG A CA 1
ATOM 1283 C C . ARG A 1 166 ? -19.786 10.359 11.850 1.00 42.69 166 ARG A C 1
ATOM 1285 O O . ARG A 1 166 ? -20.548 10.472 12.805 1.00 42.69 166 ARG A O 1
ATOM 1292 N N . ILE A 1 167 ? -20.096 9.655 10.760 1.00 37.62 167 ILE A N 1
ATOM 1293 C CA . ILE A 1 167 ? -21.369 8.932 10.610 1.00 37.62 167 ILE A CA 1
ATOM 1294 C C . ILE A 1 167 ? -21.432 7.743 11.581 1.00 37.62 167 ILE A C 1
ATOM 1296 O O . ILE A 1 167 ? -22.455 7.565 12.240 1.00 37.62 167 ILE A O 1
ATOM 1300 N N . GLY A 1 168 ? -20.335 6.996 11.757 1.00 32.91 168 GLY A N 1
ATOM 1301 C CA . GLY A 1 168 ? -20.261 5.907 12.742 1.00 32.91 168 GLY A CA 1
ATOM 1302 C C . GLY A 1 168 ? -20.460 6.384 14.188 1.00 32.91 168 GLY A C 1
ATOM 1303 O O . GLY A 1 168 ? -21.235 5.792 14.936 1.00 32.91 168 GLY A O 1
ATOM 1304 N N . ALA A 1 169 ? -19.850 7.515 14.562 1.00 37.38 169 ALA A N 1
ATOM 1305 C CA . ALA A 1 169 ? -20.033 8.113 15.888 1.00 37.38 169 ALA A CA 1
ATOM 1306 C C . ALA A 1 169 ? -21.457 8.661 16.118 1.00 37.38 169 ALA A C 1
ATOM 1308 O O . ALA A 1 169 ? -21.978 8.572 17.227 1.00 37.38 169 ALA A O 1
ATOM 1309 N N . ALA A 1 170 ? -22.114 9.194 15.081 1.00 32.88 170 ALA A N 1
ATOM 1310 C CA . ALA A 1 170 ? -23.493 9.680 15.177 1.00 32.88 170 ALA A CA 1
ATOM 1311 C C . ALA A 1 170 ? -24.527 8.538 15.234 1.00 32.88 170 ALA A C 1
ATOM 1313 O O . ALA A 1 170 ? -25.557 8.676 15.895 1.00 32.88 170 ALA A O 1
ATOM 1314 N N . SER A 1 171 ? -24.250 7.403 14.583 1.00 31.28 171 SER A N 1
ATOM 1315 C CA . SER A 1 171 ? -25.129 6.225 14.588 1.00 31.28 171 SER A CA 1
ATOM 1316 C C . SER A 1 171 ? -25.154 5.504 15.939 1.00 31.28 171 SER A C 1
ATOM 1318 O O . SER A 1 171 ? -26.174 4.925 16.294 1.00 31.28 171 SER A O 1
ATOM 1320 N N . LEU A 1 172 ? -24.070 5.568 16.718 1.00 32.78 172 LEU A N 1
ATOM 1321 C CA . LEU A 1 172 ? -23.993 4.960 18.054 1.00 32.78 172 LEU A CA 1
ATOM 1322 C C . LEU A 1 172 ? -24.628 5.821 19.165 1.00 32.78 172 LEU A C 1
ATOM 1324 O O . LEU A 1 172 ? -24.721 5.380 20.306 1.00 32.78 172 LEU A O 1
ATOM 1328 N N . SER A 1 173 ? -25.100 7.032 18.847 1.00 31.33 173 SER A N 1
ATOM 1329 C CA . SER A 1 173 ? -25.687 7.966 19.820 1.00 31.33 173 SER A CA 1
ATOM 1330 C C . SER A 1 173 ? -27.221 7.896 19.926 1.00 31.33 173 SER A C 1
ATOM 1332 O O . SER A 1 173 ? -27.788 8.659 20.708 1.00 31.33 173 SER A O 1
ATOM 1334 N N . ARG A 1 174 ? -27.923 7.046 19.156 1.00 36.03 174 ARG A N 1
ATOM 1335 C CA . ARG A 1 174 ? -29.402 7.090 19.069 1.00 36.03 174 ARG A CA 1
ATOM 1336 C C . ARG A 1 174 ? -30.201 5.959 19.728 1.00 36.03 174 ARG A C 1
ATOM 1338 O O . ARG A 1 174 ? -31.418 6.075 19.734 1.00 36.03 174 ARG A O 1
ATOM 1345 N N . ASP A 1 175 ? -29.580 4.984 20.394 1.00 35.91 175 ASP A N 1
ATOM 1346 C CA . ASP A 1 175 ? -30.321 3.852 20.999 1.00 35.91 175 ASP A CA 1
ATOM 1347 C C . ASP A 1 175 ? -30.425 3.849 22.537 1.00 35.91 175 ASP A C 1
ATOM 1349 O O . ASP A 1 175 ? -30.736 2.836 23.162 1.00 35.91 175 ASP A O 1
ATOM 1353 N N . ARG A 1 176 ? -30.251 4.998 23.198 1.00 42.59 176 ARG A N 1
ATOM 1354 C CA . ARG A 1 176 ? -30.586 5.140 24.628 1.00 42.59 176 ARG A CA 1
ATOM 1355 C C . ARG A 1 176 ? -31.394 6.398 24.886 1.00 42.59 176 ARG A C 1
ATOM 1357 O O . ARG A 1 176 ? -30.866 7.409 25.325 1.00 42.59 176 ARG A O 1
ATOM 1364 N N . THR A 1 177 ? -32.690 6.326 24.618 1.00 37.28 177 THR A N 1
ATOM 1365 C CA . THR A 1 177 ? -33.750 6.767 25.541 1.00 37.28 177 THR A CA 1
ATOM 1366 C C . THR A 1 177 ? -35.096 6.464 24.892 1.00 37.28 177 THR A C 1
ATOM 1368 O O . THR A 1 177 ? -35.495 7.079 23.909 1.00 37.28 177 THR A O 1
ATOM 1371 N N . GLY A 1 178 ? -35.811 5.484 25.441 1.00 38.44 178 GLY A N 1
ATOM 1372 C CA . GLY A 1 178 ? -37.223 5.312 25.139 1.00 38.44 178 GLY A CA 1
ATOM 1373 C C . GLY A 1 178 ? -38.015 6.494 25.696 1.00 38.44 178 GLY A C 1
ATOM 1374 O O . GLY A 1 178 ? -37.991 6.732 26.902 1.00 38.44 178 GLY A O 1
ATOM 1375 N N . ARG A 1 179 ? -38.726 7.214 24.825 1.00 31.62 179 ARG A N 1
ATOM 1376 C CA . ARG A 1 179 ? -40.018 7.851 25.121 1.00 31.62 179 ARG A CA 1
ATOM 1377 C C . ARG A 1 179 ? -40.704 8.268 23.824 1.00 31.62 179 ARG A C 1
ATOM 1379 O O . ARG A 1 179 ? -40.118 8.940 22.983 1.00 31.62 179 ARG A O 1
ATOM 1386 N N . ALA A 1 180 ? -41.956 7.846 23.694 1.00 40.56 180 ALA A N 1
ATOM 1387 C CA . ALA A 1 180 ? -42.874 8.264 22.650 1.00 40.56 180 ALA A CA 1
A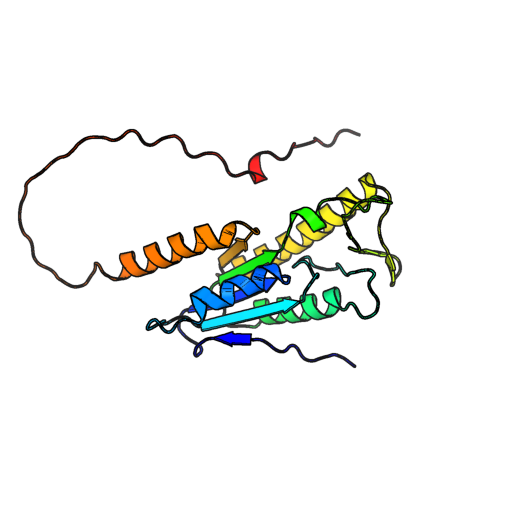TOM 1388 C C . ALA A 1 180 ? -43.247 9.749 22.803 1.00 40.56 180 ALA A C 1
ATOM 1390 O O . ALA A 1 180 ? -43.533 10.186 23.916 1.00 40.56 180 ALA A O 1
ATOM 1391 N N . ALA A 1 181 ? -43.306 10.486 21.688 1.00 32.41 181 ALA A N 1
ATOM 1392 C CA . ALA A 1 181 ? -44.124 11.691 21.542 1.00 32.41 181 ALA A CA 1
ATOM 1393 C C . ALA A 1 181 ? -44.338 12.035 20.051 1.00 32.41 181 ALA A C 1
ATOM 1395 O O . ALA A 1 181 ? -43.410 12.384 19.329 1.00 32.41 181 ALA A O 1
ATOM 1396 N N . THR A 1 182 ? -45.589 11.849 19.633 1.00 36.69 182 THR A N 1
ATOM 1397 C CA . THR A 1 182 ? -46.400 12.562 18.627 1.00 36.69 182 THR A CA 1
ATOM 1398 C C . THR A 1 182 ? -45.758 13.581 17.669 1.00 36.69 182 THR A C 1
ATOM 1400 O O . THR A 1 182 ? -45.239 14.612 18.082 1.00 36.69 182 THR A O 1
ATOM 1403 N N . ASP A 1 183 ? -45.973 13.307 16.378 1.00 40.75 183 ASP A N 1
ATOM 1404 C CA . ASP A 1 183 ? -46.570 14.167 15.340 1.00 40.75 183 ASP A CA 1
ATOM 1405 C C . ASP A 1 183 ? -46.259 15.681 15.322 1.00 40.75 183 ASP A C 1
ATOM 1407 O O . ASP A 1 183 ? -46.731 16.441 16.168 1.00 40.75 183 ASP A O 1
ATOM 1411 N N . ARG A 1 184 ? -45.540 16.114 14.273 1.00 37.97 184 ARG A N 1
ATOM 1412 C CA . ARG A 1 184 ? -45.861 17.230 13.349 1.00 37.97 184 ARG A CA 1
ATOM 1413 C C . ARG A 1 184 ? -44.611 17.652 12.571 1.00 37.97 184 ARG A C 1
ATOM 1415 O O . ARG A 1 184 ? -43.570 17.933 13.153 1.00 37.97 184 ARG A O 1
ATOM 1422 N N . GLY A 1 185 ? -44.761 17.823 11.257 1.00 30.88 185 GLY A N 1
ATOM 1423 C CA . GLY A 1 185 ? -43.876 18.690 10.468 1.00 30.88 185 GLY A CA 1
ATOM 1424 C C . GLY A 1 185 ? -43.177 18.016 9.292 1.00 30.88 185 GLY A C 1
ATOM 1425 O O . GLY A 1 185 ? -42.019 17.623 9.367 1.00 30.88 185 GLY A O 1
ATOM 1426 N N . ARG A 1 186 ? -43.871 17.965 8.155 1.00 44.28 186 ARG A N 1
ATOM 1427 C CA . ARG A 1 186 ? -43.284 17.726 6.829 1.00 44.28 186 ARG A CA 1
ATOM 1428 C C . ARG A 1 186 ? -42.365 18.903 6.457 1.00 44.28 186 ARG A C 1
ATOM 1430 O O . ARG A 1 186 ? -42.814 20.045 6.549 1.00 44.28 186 ARG A O 1
ATOM 1437 N N . PRO A 1 187 ? -41.168 18.654 5.894 1.00 40.72 187 PRO A N 1
ATOM 1438 C CA . PRO A 1 187 ? -40.785 19.456 4.735 1.00 40.72 187 PRO A CA 1
ATOM 1439 C C . PRO A 1 187 ? -40.148 18.654 3.587 1.00 40.72 187 PRO A C 1
ATOM 1441 O O . PRO A 1 187 ? -39.219 17.874 3.751 1.00 40.72 187 PRO A O 1
ATOM 1444 N N . ARG A 1 188 ? -40.699 18.945 2.403 1.00 38.22 188 ARG A N 1
ATOM 1445 C CA . ARG A 1 188 ? -40.099 19.078 1.064 1.00 38.22 188 ARG A CA 1
ATOM 1446 C C . ARG A 1 188 ? -39.003 18.091 0.627 1.00 38.22 188 ARG A C 1
ATOM 1448 O O . ARG A 1 188 ? -37.840 18.174 0.998 1.00 38.22 188 ARG A O 1
ATOM 1455 N N . SER A 1 189 ? -39.399 17.284 -0.356 1.00 41.44 189 SER A N 1
ATOM 1456 C CA . SER A 1 189 ? -38.567 16.556 -1.312 1.00 41.44 189 SER A CA 1
ATOM 1457 C C . SER A 1 189 ? -37.519 17.457 -1.991 1.00 41.44 189 SER A C 1
ATOM 1459 O O . SER A 1 189 ? -37.827 18.183 -2.939 1.00 41.44 189 SER A O 1
ATOM 1461 N N . GLY A 1 190 ? -36.269 17.382 -1.539 1.00 34.06 190 GLY A N 1
ATOM 1462 C CA . GLY A 1 190 ? -35.107 17.835 -2.300 1.00 34.06 190 GLY A CA 1
ATOM 1463 C C . GLY A 1 190 ? -34.634 16.713 -3.222 1.00 34.06 190 GLY A C 1
ATOM 1464 O O . GLY A 1 190 ? -34.277 15.636 -2.751 1.00 34.06 190 GLY A O 1
ATOM 1465 N N . ARG A 1 191 ? -34.656 16.947 -4.540 1.00 42.47 191 ARG A N 1
ATOM 1466 C CA . ARG A 1 191 ? -34.152 16.013 -5.560 1.00 42.47 191 ARG A CA 1
ATOM 1467 C C . ARG A 1 191 ? -32.703 15.619 -5.250 1.00 42.47 191 ARG A C 1
ATOM 1469 O O . ARG A 1 191 ? -31.796 16.443 -5.362 1.00 42.47 191 ARG A O 1
ATOM 1476 N N . LEU A 1 192 ? -32.488 14.349 -4.915 1.00 37.03 192 LEU A N 1
ATOM 1477 C CA . LEU A 1 192 ? -31.166 13.728 -4.901 1.00 37.03 192 LEU A CA 1
ATOM 1478 C C . LEU A 1 192 ? -30.595 13.774 -6.324 1.00 37.03 192 LEU A C 1
ATOM 1480 O O . LEU A 1 192 ? -31.178 13.222 -7.256 1.00 37.03 192 LEU A O 1
ATOM 1484 N N . ARG A 1 193 ? -29.455 14.452 -6.503 1.00 45.72 193 ARG A N 1
ATOM 1485 C CA . ARG A 1 193 ? -28.660 14.332 -7.732 1.00 45.72 193 ARG A CA 1
ATOM 1486 C C . ARG A 1 193 ? -28.158 12.885 -7.861 1.00 45.72 193 ARG A C 1
ATOM 1488 O O . ARG A 1 193 ? -27.787 12.294 -6.845 1.00 45.72 193 ARG A O 1
ATOM 1495 N N . PRO A 1 194 ? -28.105 12.314 -9.075 1.00 36.84 194 PRO A N 1
ATOM 1496 C CA . PRO A 1 194 ? -27.645 10.945 -9.262 1.00 36.84 194 PRO A CA 1
ATOM 1497 C C . PRO A 1 194 ? -26.192 10.782 -8.796 1.00 36.84 194 PRO A C 1
ATOM 1499 O O . PRO A 1 194 ? -25.335 11.636 -9.049 1.00 36.84 194 PRO A O 1
ATOM 1502 N N . ARG A 1 195 ? -25.925 9.669 -8.098 1.00 44.84 195 ARG A N 1
ATOM 1503 C CA . ARG A 1 195 ? -24.581 9.227 -7.703 1.00 44.84 195 ARG A CA 1
ATOM 1504 C C . ARG A 1 195 ? -23.689 9.174 -8.947 1.00 44.84 195 ARG A C 1
ATOM 1506 O O . ARG A 1 195 ? -23.975 8.427 -9.877 1.00 44.84 195 ARG A O 1
ATOM 1513 N N . ARG A 1 196 ? -22.591 9.936 -8.956 1.00 48.00 196 ARG A N 1
ATOM 1514 C CA . ARG A 1 196 ? -21.523 9.747 -9.947 1.00 48.00 196 ARG A CA 1
ATOM 1515 C C . ARG A 1 196 ? -20.875 8.386 -9.696 1.00 48.00 196 ARG A C 1
ATOM 1517 O O . ARG A 1 196 ? -20.429 8.122 -8.582 1.00 48.00 196 ARG A O 1
ATOM 1524 N N . GLU A 1 197 ? -20.832 7.538 -10.721 1.00 40.34 197 GLU A N 1
ATOM 1525 C CA . GLU A 1 197 ? -20.158 6.243 -10.642 1.00 40.34 197 GLU A CA 1
ATOM 1526 C C . GLU A 1 197 ? -18.671 6.399 -10.290 1.00 40.34 197 GLU A C 1
ATOM 1528 O O . GLU A 1 197 ? -18.020 7.330 -10.794 1.00 40.34 197 GLU A O 1
ATOM 1533 N N . PRO A 1 198 ? -18.123 5.493 -9.459 1.00 45.19 198 PRO A N 1
ATOM 1534 C CA . PRO A 1 198 ? -16.727 5.535 -9.062 1.00 45.19 198 PRO A CA 1
ATOM 1535 C C . PRO A 1 198 ? -15.794 5.325 -10.262 1.00 45.19 198 PRO A C 1
ATOM 1537 O O . PRO A 1 198 ? -16.066 4.535 -11.163 1.00 45.19 198 PRO A O 1
ATOM 1540 N N . PHE A 1 199 ? -14.678 6.053 -10.253 1.00 41.91 199 PHE A N 1
ATOM 1541 C CA . PHE A 1 199 ? -13.706 6.150 -11.347 1.00 41.91 199 PHE A CA 1
ATOM 1542 C C . PHE A 1 199 ? -13.188 4.791 -11.857 1.00 41.91 199 PHE A C 1
ATOM 1544 O O . PHE A 1 199 ? -13.029 4.619 -13.060 1.00 41.91 199 PHE A O 1
ATOM 1551 N N . TRP A 1 200 ? -13.035 3.790 -10.986 1.00 44.41 200 TRP A N 1
ATOM 1552 C CA . TRP A 1 200 ? -12.551 2.453 -11.3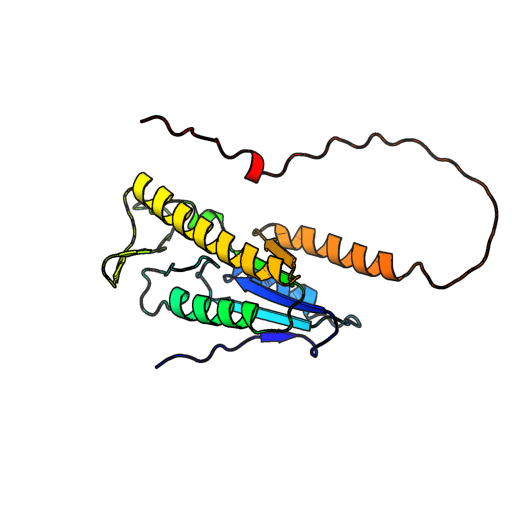59 1.00 44.41 200 TRP A CA 1
ATOM 1553 C C . TRP A 1 200 ? -13.505 1.661 -12.270 1.00 44.41 200 TRP A C 1
ATOM 1555 O O . TRP A 1 200 ? -13.067 0.735 -12.943 1.00 44.41 200 TRP A O 1
ATOM 1565 N N . LYS A 1 201 ? -14.791 2.037 -12.360 1.00 42.19 201 LYS A N 1
ATOM 1566 C CA . LYS A 1 201 ? -15.725 1.466 -13.349 1.00 42.19 201 LYS A CA 1
ATOM 1567 C C . LYS A 1 201 ? -15.549 2.035 -14.765 1.00 42.19 201 LYS A C 1
ATOM 1569 O O . LYS A 1 201 ? -16.183 1.537 -15.687 1.00 42.19 201 LYS A O 1
ATOM 1574 N N . ARG A 1 202 ? -14.711 3.065 -14.947 1.00 41.28 202 ARG A N 1
ATOM 1575 C CA . ARG A 1 202 ? -14.476 3.744 -16.238 1.00 41.28 202 ARG A CA 1
ATOM 1576 C C . ARG A 1 202 ? -13.193 3.307 -16.942 1.00 41.28 202 ARG A C 1
ATOM 1578 O O . ARG A 1 202 ? -12.839 3.895 -17.959 1.00 41.28 202 ARG A O 1
ATOM 1585 N N . LEU A 1 203 ? -12.490 2.306 -16.416 1.00 42.69 203 LEU A N 1
ATOM 1586 C CA . LEU A 1 203 ? -11.349 1.727 -17.116 1.00 42.69 203 LEU A CA 1
ATOM 1587 C C . LEU A 1 203 ? -11.848 0.991 -18.372 1.00 42.69 203 LEU A C 1
ATOM 1589 O O . LEU A 1 203 ? -12.829 0.244 -18.282 1.00 42.69 203 LEU A O 1
ATOM 1593 N N . PRO A 1 204 ? -11.220 1.192 -19.544 1.00 39.81 204 PRO A N 1
ATOM 1594 C CA . PRO A 1 204 ? -11.633 0.511 -20.757 1.00 39.81 204 PRO A CA 1
ATOM 1595 C C . PRO A 1 204 ? -11.421 -0.995 -20.590 1.00 39.81 204 PRO A C 1
ATOM 1597 O O . PRO A 1 204 ? -10.303 -1.468 -20.397 1.00 39.81 204 PRO A O 1
ATOM 1600 N N . ARG A 1 205 ? -12.512 -1.761 -20.700 1.00 50.84 205 ARG A N 1
ATOM 1601 C CA . ARG A 1 205 ? -12.451 -3.193 -20.998 1.00 50.84 205 ARG A CA 1
ATOM 1602 C C . ARG A 1 205 ? -11.925 -3.337 -22.424 1.00 50.84 205 ARG A C 1
ATOM 1604 O O . ARG A 1 205 ? -12.715 -3.416 -23.361 1.00 50.84 205 ARG A O 1
ATOM 1611 N N . GLN A 1 206 ? -10.609 -3.318 -22.611 1.00 44.31 206 GLN A N 1
ATOM 1612 C CA . GLN A 1 206 ? -10.047 -3.796 -23.867 1.00 44.31 206 GLN A CA 1
ATOM 1613 C C . GLN A 1 206 ? -10.097 -5.319 -23.846 1.00 44.31 206 GLN A C 1
ATOM 1615 O O . GLN A 1 206 ? -9.430 -5.992 -23.064 1.00 44.31 206 GLN A O 1
ATOM 1620 N N . ALA A 1 207 ? -11.029 -5.816 -24.653 1.00 38.53 207 ALA A N 1
ATOM 1621 C CA . ALA A 1 207 ? -11.292 -7.214 -24.884 1.00 38.53 207 ALA A CA 1
ATOM 1622 C C . ALA A 1 207 ? -10.050 -7.917 -25.432 1.00 38.53 207 ALA A C 1
ATOM 1624 O O . ALA A 1 207 ? -9.392 -7.424 -26.347 1.00 38.53 207 ALA A O 1
ATOM 1625 N N . ALA A 1 208 ? -9.810 -9.113 -24.903 1.00 41.28 208 ALA A N 1
ATOM 1626 C CA . ALA A 1 208 ? -9.033 -10.143 -25.558 1.00 41.28 208 ALA A CA 1
ATOM 1627 C C . ALA A 1 208 ? -9.574 -10.365 -26.980 1.00 41.28 208 ALA A C 1
ATOM 1629 O O . ALA A 1 208 ? -10.676 -10.884 -27.168 1.00 41.28 208 ALA A O 1
ATOM 1630 N N . ARG A 1 209 ? -8.792 -9.942 -27.969 1.00 40.28 209 ARG A N 1
ATOM 1631 C CA . ARG A 1 209 ? -8.769 -10.490 -29.324 1.00 40.28 209 ARG A CA 1
ATOM 1632 C C . ARG A 1 209 ? -7.333 -10.405 -29.813 1.00 40.28 209 ARG A C 1
ATOM 1634 O O . ARG A 1 209 ? -6.888 -9.312 -30.158 1.00 40.28 209 ARG A O 1
ATOM 1641 N N . SER A 1 210 ? -6.649 -11.543 -29.787 1.00 42.47 210 SER A N 1
ATOM 1642 C CA . SER A 1 210 ? -5.645 -12.065 -30.734 1.00 42.47 210 SER A CA 1
ATOM 1643 C C . SER A 1 210 ? -4.878 -13.165 -30.018 1.00 42.47 210 SER A C 1
ATOM 1645 O O . SER A 1 210 ? -4.238 -12.837 -28.995 1.00 42.47 210 SER A O 1
#

Foldseek 3Di:
DQDDQDKDKADDDAPAEEEEEAEPLSVVVCVVRNPDDPDRYMYIYQYHHPQALFAQKWFPDVPTDSNSSSVVSLVCLVPDPHQEYEREYQVVLQQFADDPPDPSSNRIFGDDPNDTDRDRPRVVSNVRSVVRVVVVVVSCVVSVVVNHHYHYDYSPCSVVVVVVVVVVVVVVPPPPDDDDDDDDDDDDDDDDDDDDDDPVVVDDPPDDDD